Protein 1P1P (pdb70)

InterPro domains:
  IPR012498 Alpha-A conotoxin PIVA-like [PF07829] (42-66)

Nearest PDB structures (foldseek):
  1p1p-assembly1_A  TM=7.795E-01  e=1.088E-01  Conus purpurascens
  1p1p-assembly1_A  TM=7.450E-01  e=6.617E-02  Conus purpurascens
  1p1p-assembly1_A  TM=7.359E-01  e=6.812E-02  Conus purpurascens
  1p1p-assembly1_A  TM=8.929E-01  e=4.628E-02  Conus purpurascens
  1p1p-assembly1_A  TM=1.043E+00  e=8.604E-03  Conus purpurascens

Sequence (24 aa):
GCCGSYPNAACHPCSCKDRSYCGQGCCGSYPNAACHPCSCKDRSYCGQGCCGSYPNAACHPCSCKDRSYCGQGCCGSYPNAACHPCSCKDRSYCGQGCCGSYPNAACHPCSCKDRSYCGQGCCGSYPNAACHPCSCKDRSYCGQGCCGSYPNAACHPCSCKDRSYCGQGCCGSYPNAACHPCSCKDRSYCGQGCCGSYPNAACHPCSCKDRSYCGQGCCGSYPNAACHPCSCKDRSYCGQGCCGSYPNAACHPCSCKDRSYCGQGCCGSYPNAACHPCSCKDRSYCGQ

Radius of gyration: 8.1 Å; Cα contacts (8 Å, |Δi|>4): 21; chains: 1; bounding box: 23×14×12 Å

Secondary structure (DSSP, 8-state):
--STTS--SS--TTTSTT--TT--

GO terms:
  GO:0005576 extracellular region (C, EXP)

Foldseek 3Di:
DWCPPPDPPPDDLQVDPPRPVVPD

Structure (mmCIF, N/CA/C/O backbone):
data_1P1P
#
_entry.id   1P1P
#
_cell.length_a   1.000
_cell.length_b   1.000
_cell.length_c   1.000
_cell.angle_alpha   90.00
_cell.angle_beta   90.00
_cell.angle_gamma   90.00
#
_symmetry.space_group_name_H-M   'P 1'
#
loop_
_atom_site.group_PDB
_atom_site.id
_atom_site.type_symbol
_atom_site.label_atom_id
_atom_site.label_alt_id
_atom_site.label_comp_id
_atom_site.label_asym_id
_atom_site.label_entity_id
_atom_site.label_seq_id
_atom_site.pdbx_PDB_ins_code
_atom_site.Cartn_x
_atom_site.Cartn_y
_atom_site.Cartn_z
_atom_site.occupancy
_atom_site.B_iso_or_equiv
_atom_site.auth_seq_id
_atom_site.auth_comp_id
_atom_site.auth_asym_id
_atom_site.auth_atom_id
_atom_site.pdbx_PDB_model_num
ATOM 1 N N . GLY A 1 1 ? -1.085 8.292 1.294 1.00 0.00 1 GLY A N 1
ATOM 2 C CA . GLY A 1 1 ? -0.261 7.084 1.119 1.00 0.00 1 GLY A CA 1
ATOM 3 C C . GLY A 1 1 ? -0.568 6.405 -0.212 1.00 0.00 1 GLY A C 1
ATOM 4 O O . GLY A 1 1 ? -0.298 6.979 -1.265 1.00 0.00 1 GLY A O 1
ATOM 10 N N . CYS A 1 2 ? -1.152 5.202 -0.162 1.00 0.00 2 CYS A N 1
ATOM 11 C CA . CYS A 1 2 ? -1.637 4.507 -1.354 1.00 0.00 2 CYS A CA 1
ATOM 12 C C . CYS A 1 2 ? -2.884 3.684 -1.010 1.00 0.00 2 CYS A C 1
ATOM 13 O O . CYS A 1 2 ? -3.926 3.952 -1.606 1.00 0.00 2 CYS A O 1
ATOM 20 N N . CYS A 1 3 ? -2.859 2.739 -0.048 1.00 0.00 3 CYS A N 1
ATOM 21 C CA . CYS A 1 3 ? -4.103 2.215 0.476 1.00 0.00 3 CYS A CA 1
ATOM 22 C C . CYS A 1 3 ? -4.806 3.289 1.317 1.00 0.00 3 CYS A C 1
ATOM 23 O O . CYS A 1 3 ? -5.969 3.115 1.677 1.00 0.00 3 CYS A O 1
ATOM 30 N N . GLY A 1 4 ? -4.120 4.410 1.605 1.00 0.00 4 GLY A N 1
ATOM 31 C CA . GLY A 1 4 ? -4.754 5.546 2.263 1.00 0.00 4 GLY A CA 1
ATOM 32 C C . GLY A 1 4 ? -5.806 6.136 1.319 1.00 0.00 4 GLY A C 1
ATOM 33 O O . GLY A 1 4 ? -5.493 6.381 0.156 1.00 0.00 4 GLY A O 1
ATOM 37 N N . SER A 1 5 ? -7.036 6.345 1.811 1.00 0.00 5 SER A N 1
ATOM 38 C CA . SER A 1 5 ? -8.191 6.832 1.039 1.00 0.00 5 SER A CA 1
ATOM 39 C C . SER A 1 5 ? -8.550 5.853 -0.093 1.00 0.00 5 SER A C 1
ATOM 40 O O . SER A 1 5 ? -8.967 6.284 -1.167 1.00 0.00 5 SER A O 1
ATOM 48 N N . TYR A 1 6 ? -8.424 4.540 0.157 1.00 0.00 6 TYR A N 1
ATOM 49 C CA . TYR A 1 6 ? -8.857 3.468 -0.736 1.00 0.00 6 TYR A CA 1
ATOM 50 C C . TYR A 1 6 ? -9.371 2.299 0.119 1.00 0.00 6 TYR A C 1
ATOM 51 O O . TYR A 1 6 ? -9.056 2.245 1.308 1.00 0.00 6 TYR A O 1
ATOM 69 N N . PRO A 1 7 ? -10.142 1.352 -0.456 1.00 0.00 7 PRO A N 1
ATOM 70 C CA . PRO A 1 7 ? -10.499 0.088 0.189 1.00 0.00 7 PRO A CA 1
ATOM 71 C C . PRO A 1 7 ? -9.266 -0.658 0.709 1.00 0.00 7 PRO A C 1
ATOM 72 O O . PRO A 1 7 ? -8.147 -0.324 0.338 1.00 0.00 7 PRO A O 1
ATOM 83 N N . ASN A 1 8 ? -9.472 -1.658 1.573 1.00 0.00 8 ASN A N 1
ATOM 84 C CA . ASN A 1 8 ? -8.412 -2.277 2.359 1.00 0.00 8 ASN A CA 1
ATOM 85 C C . ASN A 1 8 ? -8.610 -3.799 2.508 1.00 0.00 8 ASN A C 1
ATOM 86 O O . ASN A 1 8 ? -7.914 -4.414 3.313 1.00 0.00 8 ASN A O 1
ATOM 97 N N . ALA A 1 9 ? -9.532 -4.423 1.756 1.00 0.00 9 ALA A N 1
ATOM 98 C CA . ALA A 1 9 ? -9.838 -5.849 1.880 1.00 0.00 9 ALA A CA 1
ATOM 99 C C . ALA A 1 9 ? -8.610 -6.730 1.636 1.00 0.00 9 ALA A C 1
ATOM 100 O O . ALA A 1 9 ? -8.336 -7.662 2.389 1.00 0.00 9 ALA A O 1
ATOM 107 N N . ALA A 1 10 ? -7.896 -6.405 0.564 1.00 0.00 10 ALA A N 1
ATOM 108 C CA . ALA A 1 10 ? -6.669 -7.048 0.096 1.00 0.00 10 ALA A CA 1
ATOM 109 C C . ALA A 1 10 ? -5.511 -6.059 0.183 1.00 0.00 10 ALA A C 1
ATOM 110 O O . ALA A 1 10 ? -4.543 -6.276 0.910 1.00 0.00 10 ALA A O 1
ATOM 117 N N . CYS A 1 11 ? -5.672 -4.969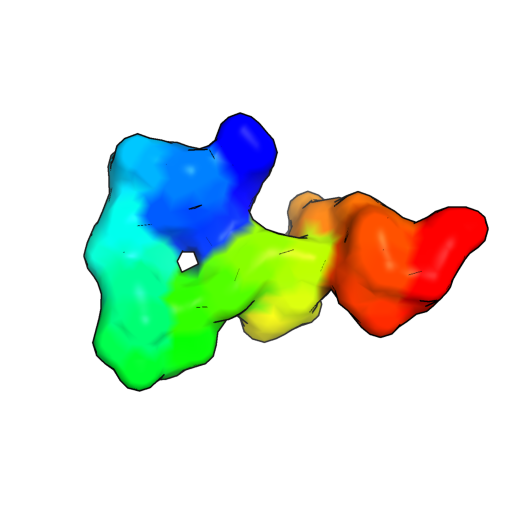 -0.566 1.00 0.00 11 CYS A N 1
ATOM 118 C CA . CYS A 1 11 ? -4.982 -3.687 -0.503 1.00 0.00 11 CYS A CA 1
ATOM 119 C C . CYS A 1 11 ? -4.310 -3.437 0.846 1.00 0.00 11 CYS A C 1
ATOM 120 O O . CYS A 1 11 ? -4.914 -3.588 1.903 1.00 0.00 11 CYS A O 1
ATOM 127 N N . HIS A 1 12 ? -3.050 -3.015 0.766 1.00 0.00 12 HIS A N 1
ATOM 128 C CA . HIS A 1 12 ? -2.179 -2.570 1.837 1.00 0.00 12 HIS A CA 1
ATOM 129 C C . HIS A 1 12 ? -1.201 -1.625 1.128 1.00 0.00 12 HIS A C 1
ATOM 130 O O . HIS A 1 12 ? -1.123 -1.651 -0.104 1.00 0.00 12 HIS A O 1
ATOM 144 N N . PRO A 1 13 ? -0.478 -0.766 1.848 1.00 0.00 13 PRO A N 1
ATOM 145 C CA . PRO A 1 13 ? 0.566 0.104 1.343 1.00 0.00 13 PRO A CA 1
ATOM 146 C C . PRO A 1 13 ? 1.795 -0.709 0.865 1.00 0.00 13 PRO A C 1
ATOM 147 O O . PRO A 1 13 ? 2.916 -0.388 1.256 1.00 0.00 13 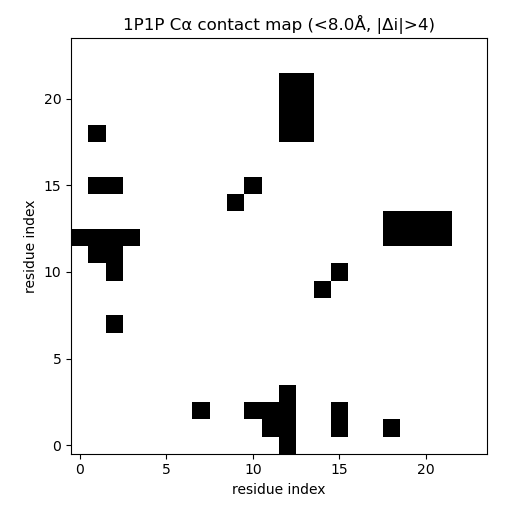PRO A O 1
ATOM 158 N N . CYS A 1 14 ? 1.601 -1.805 0.100 1.00 0.00 14 CYS A N 1
ATOM 159 C CA . CYS A 1 14 ? 2.641 -2.843 -0.055 1.00 0.00 14 CYS A CA 1
ATOM 160 C C . CYS A 1 14 ? 2.257 -3.707 -1.256 1.00 0.00 14 CYS A C 1
ATOM 161 O O . CYS A 1 14 ? 3.037 -3.839 -2.196 1.00 0.00 14 CYS A O 1
ATOM 168 N N . SER A 1 15 ? 1.023 -4.237 -1.253 1.00 0.00 15 SER A N 1
ATOM 169 C CA . SER A 1 15 ? 0.390 -4.847 -2.415 1.00 0.00 15 SER A CA 1
ATOM 170 C C . SER A 1 15 ? 0.268 -3.852 -3.582 1.00 0.00 15 SER A C 1
ATOM 171 O O . SER A 1 15 ? 0.111 -4.290 -4.721 1.00 0.00 15 SER A O 1
ATOM 179 N N . CYS A 1 16 ? 0.332 -2.534 -3.324 1.00 0.00 16 CYS A N 1
ATOM 180 C CA . CYS A 1 16 ? 0.370 -1.523 -4.383 1.00 0.00 16 CYS A CA 1
ATOM 181 C C . CYS A 1 16 ? 1.547 -1.788 -5.331 1.00 0.00 16 CYS A C 1
ATOM 182 O O . CYS A 1 16 ? 2.548 -2.401 -4.960 1.00 0.00 16 CYS A O 1
ATOM 189 N N . LYS A 1 17 ? 1.407 -1.312 -6.571 1.00 0.00 17 LYS A N 1
ATOM 190 C CA . LYS A 1 17 ? 2.339 -1.550 -7.659 1.00 0.00 17 LYS A CA 1
ATOM 191 C C . LYS A 1 17 ? 3.685 -0.884 -7.361 1.00 0.00 17 LYS A C 1
ATOM 192 O O . LYS A 1 17 ? 4.705 -1.568 -7.332 1.00 0.00 17 LYS A O 1
ATOM 211 N N . ASP A 1 18 ? 3.683 0.433 -7.118 1.00 0.00 18 ASP A N 1
ATOM 212 C CA . ASP A 1 18 ? 4.829 1.171 -6.608 1.00 0.00 18 ASP A CA 1
ATOM 213 C C . ASP A 1 18 ? 4.448 1.690 -5.226 1.00 0.00 18 ASP A C 1
ATOM 214 O O . ASP A 1 18 ? 3.801 2.730 -5.108 1.00 0.00 18 ASP A O 1
ATOM 224 N N . ARG A 1 19 ? 4.616 0.825 -4.223 1.00 0.00 19 ARG A N 1
ATOM 225 C CA . ARG A 1 19 ? 4.001 0.973 -2.917 1.00 0.00 19 ARG A CA 1
ATOM 226 C C . ARG A 1 19 ? 4.728 1.994 -2.036 1.00 0.00 19 ARG A C 1
ATOM 227 O O . ARG A 1 19 ? 5.895 2.303 -2.269 1.00 0.00 19 ARG A O 1
ATOM 263 N N . SER A 1 21 ? 7.051 2.727 0.547 1.00 0.00 21 SER A N 1
ATOM 264 C CA . SER A 1 21 ? 8.172 1.818 0.603 1.00 0.00 21 SER A CA 1
ATOM 265 C C . SER A 1 21 ? 8.533 1.439 2.044 1.00 0.00 21 SER A C 1
ATOM 266 O O . SER A 1 21 ? 9.554 0.787 2.251 1.00 0.00 21 SER A O 1
ATOM 274 N N . TYR A 1 22 ? 7.707 1.801 3.036 1.00 0.00 22 TYR A N 1
ATOM 275 C CA . TYR A 1 22 ? 7.814 1.230 4.364 1.00 0.00 22 TYR A CA 1
ATOM 276 C C . TYR A 1 22 ? 7.701 -0.293 4.335 1.00 0.00 22 TYR A C 1
ATOM 277 O O . TYR A 1 22 ? 8.316 -0.939 5.180 1.00 0.00 22 TYR A O 1
ATOM 295 N N . CYS A 1 23 ? 6.953 -0.881 3.387 1.00 0.00 23 CYS A N 1
ATOM 296 C CA . CYS A 1 23 ? 6.880 -2.360 3.359 1.00 0.00 23 CYS A CA 1
ATOM 297 C C . CYS A 1 23 ? 8.188 -2.983 2.805 1.00 0.00 23 CYS A C 1
ATOM 298 O O . CYS A 1 23 ? 8.306 -4.201 2.689 1.00 0.00 23 CYS A O 1
ATOM 305 N N . GLY A 1 24 ? 9.228 -2.171 2.614 1.00 0.00 24 GLY A N 1
ATOM 306 C CA . GLY A 1 24 ? 10.618 -2.569 2.477 1.00 0.00 24 GLY A CA 1
ATOM 307 C C . GLY A 1 24 ? 11.414 -1.645 3.390 1.00 0.00 24 GLY A C 1
ATOM 308 O O . GLY A 1 24 ? 11.302 -1.752 4.609 1.00 0.00 24 GLY A O 1
ATOM 312 N N . GLN A 1 25 ? 12.137 -0.686 2.800 1.00 0.00 25 GLN A N 1
ATOM 313 C CA . GLN A 1 25 ? 12.596 0.515 3.507 1.00 0.00 25 GLN A CA 1
ATOM 314 C C . GLN A 1 25 ? 13.119 1.464 2.428 1.00 0.00 25 GLN A C 1
ATOM 315 O O . GLN A 1 25 ? 14.322 1.607 2.220 1.00 0.00 25 GLN A O 1
ATOM 332 N N . GLY A 1 1 ? 0.030 7.142 3.055 1.00 0.00 1 GLY A N 2
ATOM 333 C CA . GLY A 1 1 ? -0.494 5.857 2.560 1.00 0.00 1 GLY A CA 2
ATOM 334 C C . GLY A 1 1 ? -0.502 5.802 1.031 1.00 0.00 1 GLY A C 2
ATOM 335 O O . GLY A 1 1 ? 0.122 6.643 0.385 1.00 0.00 1 GLY A O 2
ATOM 341 N N . CYS A 1 2 ? -1.208 4.818 0.458 1.00 0.00 2 CYS A N 2
ATOM 342 C CA . CYS A 1 2 ? -1.334 4.671 -0.991 1.00 0.00 2 CYS A CA 2
ATOM 343 C C . CYS A 1 2 ? -2.683 3.972 -1.272 1.00 0.00 2 CYS A C 2
ATOM 344 O O . CYS A 1 2 ? -3.672 4.686 -1.425 1.00 0.00 2 CYS A O 2
ATOM 351 N N . CYS A 1 3 ? -2.801 2.635 -1.315 1.00 0.00 3 CYS A N 2
ATOM 352 C CA . CYS A 1 3 ? -4.074 1.958 -1.497 1.00 0.00 3 CYS A CA 2
ATOM 353 C C . CYS A 1 3 ? -4.980 2.201 -0.284 1.00 0.00 3 CYS A C 2
ATOM 354 O O . CYS A 1 3 ? -6.195 2.165 -0.427 1.00 0.00 3 CYS A O 2
ATOM 361 N N . GLY A 1 4 ? -4.386 2.438 0.900 1.00 0.00 4 GLY A N 2
ATOM 362 C CA . GLY A 1 4 ? -5.040 2.457 2.211 1.00 0.00 4 GLY A CA 2
ATOM 363 C C . GLY A 1 4 ? -6.344 3.241 2.295 1.00 0.00 4 GLY A C 2
ATOM 364 O O . GLY A 1 4 ? -7.255 2.872 3.034 1.00 0.00 4 GLY A O 2
ATOM 368 N N . SER A 1 5 ? -6.403 4.327 1.538 1.00 0.00 5 SER A N 2
ATOM 369 C CA . SER A 1 5 ? -7.552 5.219 1.423 1.00 0.00 5 SER A CA 2
ATOM 370 C C . SER A 1 5 ? -8.786 4.448 0.941 1.00 0.00 5 SER A C 2
ATOM 371 O O . SER A 1 5 ? -9.882 4.632 1.467 1.00 0.00 5 SER A O 2
ATOM 379 N N . TYR A 1 6 ? -8.591 3.582 -0.058 1.00 0.00 6 TYR A N 2
ATOM 380 C CA . TYR A 1 6 ? -9.614 2.716 -0.633 1.00 0.00 6 TYR A CA 2
ATOM 381 C C . TYR A 1 6 ? -9.791 1.485 0.276 1.00 0.00 6 TYR A C 2
ATOM 382 O O . TYR A 1 6 ? -8.831 1.112 0.952 1.00 0.00 6 TYR A O 2
ATOM 400 N N . PRO A 1 7 ? -10.989 0.863 0.333 1.00 0.00 7 PRO A N 2
ATOM 401 C CA . PRO A 1 7 ? -11.320 -0.230 1.250 1.00 0.00 7 PRO A CA 2
ATOM 402 C C . PRO A 1 7 ? -10.213 -1.284 1.418 1.00 0.00 7 PRO A C 2
ATOM 403 O O . PRO A 1 7 ? -9.722 -1.837 0.435 1.00 0.00 7 PRO A O 2
ATOM 414 N N . ASN A 1 8 ? -9.851 -1.572 2.678 1.00 0.00 8 ASN A N 2
ATOM 415 C CA . ASN A 1 8 ? -8.801 -2.499 3.091 1.00 0.00 8 ASN A CA 2
ATOM 416 C C . ASN A 1 8 ? -9.242 -3.965 2.982 1.00 0.00 8 ASN A C 2
ATOM 417 O O . ASN A 1 8 ? -8.927 -4.777 3.851 1.00 0.00 8 ASN A O 2
ATOM 428 N N . ALA A 1 9 ? -9.883 -4.332 1.867 1.00 0.00 9 ALA A N 2
ATOM 429 C CA . ALA A 1 9 ? -9.948 -5.722 1.427 1.00 0.00 9 ALA A CA 2
ATOM 430 C C . ALA A 1 9 ? -8.535 -6.300 1.319 1.00 0.00 9 ALA A C 2
ATOM 431 O O . ALA A 1 9 ? -8.199 -7.296 1.957 1.00 0.00 9 ALA A O 2
ATOM 438 N N . ALA A 1 10 ? -7.720 -5.614 0.523 1.00 0.00 10 ALA A N 2
ATOM 439 C CA . ALA A 1 10 ? -6.285 -5.806 0.357 1.00 0.00 10 ALA A CA 2
ATOM 440 C C . ALA A 1 10 ? -5.534 -4.613 0.944 1.00 0.00 10 ALA A C 2
ATOM 441 O O . ALA A 1 10 ? -4.799 -4.755 1.919 1.00 0.00 10 ALA A O 2
ATOM 448 N N . CYS A 1 11 ? -5.741 -3.459 0.303 1.00 0.00 11 CYS A N 2
ATOM 449 C CA . CYS A 1 11 ? -5.139 -2.138 0.485 1.00 0.00 11 CYS A CA 2
ATOM 450 C C . CYS A 1 11 ? -4.459 -1.946 1.831 1.00 0.00 11 CYS A C 2
ATOM 451 O O . CYS A 1 11 ? -5.008 -1.364 2.761 1.00 0.00 11 CYS A O 2
ATOM 458 N N . HIS A 1 12 ? -3.187 -2.336 1.850 1.00 0.00 12 HIS A N 2
ATOM 459 C CA . HIS A 1 12 ? -2.199 -1.911 2.822 1.00 0.00 12 HIS A CA 2
ATOM 460 C C . HIS A 1 12 ? -1.159 -1.089 2.051 1.00 0.00 12 HIS A C 2
ATOM 461 O O . HIS A 1 12 ? -1.068 -1.221 0.828 1.00 0.00 12 HIS A O 2
ATOM 475 N N . PRO A 1 13 ? -0.395 -0.225 2.731 1.00 0.00 13 PRO A N 2
ATOM 476 C CA . PRO A 1 13 ? 0.696 0.583 2.211 1.00 0.00 13 PRO A CA 2
ATOM 477 C C . PRO A 1 13 ? 1.905 -0.285 1.797 1.00 0.00 13 PRO A C 2
ATOM 478 O O . PRO A 1 13 ? 3.040 0.044 2.135 1.00 0.00 13 PRO A O 2
ATOM 489 N N . CYS A 1 14 ? 1.672 -1.407 1.097 1.00 0.00 14 CYS A N 2
ATOM 490 C CA . CYS A 1 14 ? 2.669 -2.406 0.739 1.00 0.00 14 CYS A CA 2
ATOM 491 C C . CYS A 1 14 ? 2.203 -3.082 -0.561 1.00 0.00 14 CYS A C 2
ATOM 492 O O . CYS A 1 14 ? 2.978 -3.190 -1.506 1.00 0.00 14 CYS A O 2
ATOM 499 N N . SER A 1 15 ? 0.932 -3.536 -0.613 1.00 0.00 15 SER A N 2
ATOM 500 C CA . SER A 1 15 ? 0.325 -4.203 -1.758 1.00 0.00 15 SER A CA 2
ATOM 501 C C . SER A 1 15 ? 0.377 -3.362 -3.044 1.00 0.00 15 SER A C 2
ATOM 502 O O . SER A 1 15 ? 0.323 -3.941 -4.128 1.00 0.00 15 SER A O 2
ATOM 510 N N . CYS A 1 16 ? 0.494 -2.025 -2.952 1.00 0.00 16 CYS A N 2
ATOM 511 C CA . CYS A 1 16 ? 0.757 -1.182 -4.126 1.00 0.00 16 CYS A CA 2
ATOM 512 C C . CYS A 1 16 ? 2.025 -1.673 -4.843 1.00 0.00 16 CYS A C 2
ATOM 513 O O . CYS A 1 16 ? 2.910 -2.282 -4.245 1.00 0.00 16 CYS A O 2
ATOM 520 N N . LYS A 1 17 ? 2.109 -1.394 -6.146 1.00 0.00 17 LYS A N 2
ATOM 521 C CA . LYS A 1 17 ? 3.215 -1.808 -6.991 1.00 0.00 17 LYS A CA 2
ATOM 522 C C . LYS A 1 17 ? 4.484 -1.060 -6.573 1.00 0.00 17 LYS A C 2
ATOM 523 O O . LYS A 1 17 ? 5.493 -1.694 -6.270 1.00 0.00 17 LYS A O 2
ATOM 542 N N . ASP A 1 18 ? 4.412 0.277 -6.518 1.00 0.00 18 ASP A N 2
ATOM 543 C CA . ASP A 1 18 ? 5.432 1.133 -5.927 1.00 0.00 18 ASP A CA 2
ATOM 544 C C . ASP A 1 18 ? 4.851 1.727 -4.644 1.00 0.00 18 ASP A C 2
ATOM 545 O O . ASP A 1 18 ? 4.174 2.753 -4.676 1.00 0.00 18 ASP A O 2
ATOM 555 N N . ARG A 1 19 ? 4.945 0.952 -3.560 1.00 0.00 19 ARG A N 2
ATOM 556 C CA . ARG A 1 19 ? 4.264 1.202 -2.299 1.00 0.00 19 ARG A CA 2
ATOM 557 C C . ARG A 1 19 ? 5.022 2.191 -1.407 1.00 0.00 19 ARG A C 2
ATOM 558 O O . ARG A 1 19 ? 6.186 2.500 -1.664 1.00 0.00 19 ARG A O 2
ATOM 594 N N . SER A 1 21 ? 7.417 2.955 1.111 1.00 0.00 21 SER A N 2
ATOM 595 C CA . SER A 1 21 ? 8.586 2.097 1.200 1.00 0.00 21 SER A CA 2
ATOM 596 C C . SER A 1 21 ? 8.834 1.588 2.616 1.00 0.00 21 SER A C 2
ATOM 597 O O . SER A 1 21 ? 9.735 0.774 2.803 1.00 0.00 21 SER A O 2
ATOM 605 N N . TYR A 1 22 ? 8.031 2.003 3.605 1.00 0.00 22 TYR A N 2
ATOM 606 C CA . TYR A 1 22 ? 8.068 1.368 4.900 1.00 0.00 22 TYR A CA 2
ATOM 607 C C . TYR A 1 22 ? 7.907 -0.143 4.775 1.00 0.00 22 TYR A C 2
ATOM 608 O O . TYR A 1 22 ? 8.498 -0.856 5.586 1.00 0.00 22 TYR A O 2
ATOM 626 N N . CYS A 1 23 ? 7.124 -0.645 3.803 1.00 0.00 23 CYS A N 2
ATOM 627 C CA . CYS A 1 23 ? 6.831 -2.076 3.853 1.00 0.00 23 CYS A CA 2
ATOM 628 C C . CYS A 1 23 ? 7.983 -2.874 3.196 1.00 0.00 23 CYS A C 2
ATOM 629 O O . CYS A 1 23 ? 7.821 -4.055 2.894 1.00 0.00 23 CYS A O 2
ATOM 636 N N . GLY A 1 24 ? 9.138 -2.240 2.960 1.00 0.00 24 GLY A N 2
ATOM 637 C CA . GLY A 1 24 ? 10.239 -2.795 2.194 1.00 0.00 24 GLY A CA 2
ATOM 638 C C . GLY A 1 24 ? 11.407 -1.815 2.224 1.00 0.00 24 GLY A C 2
ATOM 639 O O . GLY A 1 24 ? 11.675 -1.131 1.238 1.00 0.00 24 GLY A O 2
ATOM 643 N N . GLN A 1 25 ? 12.081 -1.747 3.377 1.00 0.00 25 GLN A N 2
ATOM 644 C CA . GLN A 1 25 ? 13.193 -0.829 3.639 1.00 0.00 25 GLN A CA 2
ATOM 645 C C . GLN A 1 25 ? 13.899 -1.326 4.902 1.00 0.00 25 GLN A C 2
ATOM 646 O O . GLN A 1 25 ? 15.091 -1.620 4.877 1.00 0.00 25 GLN A O 2
ATOM 663 N N . GLY A 1 1 ? -0.768 8.133 2.528 1.00 0.00 1 GLY A N 3
ATOM 664 C CA . GLY A 1 1 ? -0.001 6.906 2.254 1.00 0.00 1 GLY A CA 3
ATOM 665 C C . GLY A 1 1 ? -0.183 6.467 0.803 1.00 0.00 1 GLY A C 3
ATOM 666 O O . GLY A 1 1 ? 0.319 7.132 -0.099 1.00 0.00 1 GLY A O 3
ATOM 672 N N . CYS A 1 2 ? -0.917 5.370 0.585 1.00 0.00 2 CYS A N 3
ATOM 673 C CA . CYS A 1 2 ? -1.270 4.905 -0.757 1.00 0.00 2 CYS A CA 3
ATOM 674 C C . CYS A 1 2 ? -2.612 4.156 -0.706 1.00 0.00 2 CYS A C 3
ATOM 675 O O . CYS A 1 2 ? -3.562 4.636 -1.322 1.00 0.00 2 CYS A O 3
ATOM 682 N N . CYS A 1 3 ? -2.761 3.057 0.058 1.00 0.00 3 CYS A N 3
ATOM 683 C CA . CYS A 1 3 ? -4.069 2.540 0.417 1.00 0.00 3 CYS A CA 3
ATOM 684 C C . CYS A 1 3 ? -4.700 3.404 1.515 1.00 0.00 3 CYS A C 3
ATOM 685 O O . CYS A 1 3 ? -5.775 3.070 2.008 1.00 0.00 3 CYS A O 3
ATOM 692 N N . GLY A 1 4 ? -4.053 4.522 1.884 1.00 0.00 4 GLY A N 3
ATOM 693 C CA . GLY A 1 4 ? -4.544 5.470 2.880 1.00 0.00 4 GLY A CA 3
ATOM 694 C C . GLY A 1 4 ? -5.997 5.897 2.691 1.00 0.00 4 GLY A C 3
ATOM 695 O O . GLY A 1 4 ? -6.691 6.217 3.654 1.00 0.00 4 GLY A O 3
ATOM 699 N N . SER A 1 5 ? -6.425 5.895 1.435 1.00 0.00 5 SER A N 3
ATOM 700 C CA . SER A 1 5 ? -7.753 6.290 0.979 1.00 0.00 5 SER A CA 3
ATOM 701 C C . SER A 1 5 ? -8.437 5.163 0.188 1.00 0.00 5 SER A C 3
ATOM 702 O O . SER A 1 5 ? -9.170 5.450 -0.757 1.00 0.00 5 SER A O 3
ATOM 710 N N . TYR A 1 6 ? -8.226 3.892 0.566 1.00 0.00 6 TYR A N 3
ATOM 711 C CA . TYR A 1 6 ? -8.858 2.746 -0.091 1.00 0.00 6 TYR A CA 3
ATOM 712 C C . TYR A 1 6 ? -9.201 1.668 0.949 1.00 0.00 6 TYR A C 3
ATOM 713 O O . TYR A 1 6 ? -8.399 1.435 1.853 1.00 0.00 6 TYR A O 3
ATOM 731 N N . PRO A 1 7 ? -10.361 0.990 0.832 1.00 0.00 7 PRO A N 3
ATOM 732 C CA . PRO A 1 7 ? -10.754 -0.110 1.710 1.00 0.00 7 PRO A CA 3
ATOM 733 C C . PRO A 1 7 ? -9.709 -1.232 1.756 1.00 0.00 7 PRO A C 3
ATOM 734 O O . PRO A 1 7 ? -9.284 -1.727 0.714 1.00 0.00 7 PRO A O 3
ATOM 745 N N . ASN A 1 8 ? -9.340 -1.653 2.972 1.00 0.00 8 ASN A N 3
ATOM 746 C CA . ASN A 1 8 ? -8.455 -2.774 3.264 1.00 0.00 8 ASN A CA 3
ATOM 747 C C . ASN A 1 8 ? -9.149 -4.124 3.006 1.00 0.00 8 ASN A C 3
ATOM 748 O O . ASN A 1 8 ? -9.202 -4.976 3.891 1.00 0.00 8 ASN A O 3
ATOM 759 N N . ALA A 1 9 ? -9.628 -4.360 1.776 1.00 0.00 9 ALA A N 3
ATOM 760 C CA . ALA A 1 9 ? -9.924 -5.708 1.299 1.00 0.00 9 ALA A CA 3
ATOM 761 C C . ALA A 1 9 ? -8.686 -6.594 1.448 1.00 0.00 9 ALA A C 3
ATOM 762 O O . ALA A 1 9 ? -8.700 -7.615 2.132 1.00 0.00 9 ALA A O 3
ATOM 769 N N . ALA A 1 10 ? -7.611 -6.130 0.823 1.00 0.00 10 ALA A N 3
ATOM 770 C CA . ALA A 1 10 ? -6.238 -6.583 0.980 1.00 0.00 10 ALA A CA 3
ATOM 771 C C . ALA A 1 10 ? -5.325 -5.424 0.569 1.00 0.00 10 ALA A C 3
ATOM 772 O O . ALA A 1 10 ? -4.483 -5.566 -0.316 1.00 0.00 10 ALA A O 3
ATOM 779 N N . CYS A 1 11 ? -5.546 -4.257 1.188 1.00 0.00 11 CYS A N 3
ATOM 780 C CA . CYS A 1 11 ? -5.025 -2.975 0.729 1.00 0.00 11 CYS A CA 3
ATOM 781 C C . CYS A 1 11 ? -4.283 -2.304 1.877 1.00 0.00 11 CYS A C 3
ATOM 782 O O . CYS A 1 11 ? -4.764 -1.371 2.516 1.00 0.00 11 CYS A O 3
ATOM 789 N N . HIS A 1 12 ? -3.071 -2.800 2.107 1.00 0.00 12 HIS A N 3
ATOM 790 C CA . HIS A 1 12 ? -2.072 -2.212 2.987 1.00 0.00 12 HIS A CA 3
ATOM 791 C C . HIS A 1 12 ? -1.181 -1.314 2.115 1.00 0.00 12 HIS A C 3
ATOM 792 O O . HIS A 1 12 ? -1.190 -1.457 0.891 1.00 0.00 12 HIS A O 3
ATOM 806 N N . PRO A 1 13 ? -0.417 -0.392 2.715 1.00 0.00 13 PRO A N 3
ATOM 807 C CA . PRO A 1 13 ? 0.627 0.427 2.118 1.00 0.00 13 PRO A CA 3
ATOM 808 C C . PRO A 1 13 ? 1.816 -0.441 1.628 1.00 0.00 13 PRO A C 3
ATOM 809 O O . PRO A 1 13 ? 2.961 -0.158 1.978 1.00 0.00 13 PRO A O 3
ATOM 820 N N . CYS A 1 14 ? 1.555 -1.550 0.907 1.00 0.00 14 CYS A N 3
ATOM 821 C CA . CYS A 1 14 ? 2.516 -2.656 0.730 1.00 0.00 14 CYS A CA 3
ATOM 822 C C . CYS A 1 14 ? 2.008 -3.526 -0.420 1.00 0.00 14 CYS A C 3
ATOM 823 O O . CYS A 1 14 ? 2.737 -3.767 -1.380 1.00 0.00 14 CYS A O 3
ATOM 830 N N . SER A 1 15 ? 0.727 -3.922 -0.357 1.00 0.00 15 SER A N 3
ATOM 831 C CA . SER A 1 15 ? -0.018 -4.485 -1.474 1.00 0.00 15 SER A CA 3
ATOM 832 C C . SER A 1 15 ? -0.033 -3.531 -2.682 1.00 0.00 15 SER A C 3
ATOM 833 O O . SER A 1 15 ? -0.160 -4.004 -3.811 1.00 0.00 15 SER A O 3
ATOM 841 N N . CYS A 1 16 ? 0.124 -2.210 -2.474 1.00 0.00 16 CYS A N 3
ATOM 842 C CA . CYS A 1 16 ? 0.301 -1.262 -3.581 1.00 0.00 16 CYS A CA 3
ATOM 843 C C . CYS A 1 16 ? 1.477 -1.693 -4.467 1.00 0.00 16 CYS A C 3
ATOM 844 O O . CYS A 1 16 ? 2.395 -2.387 -4.035 1.00 0.00 16 CYS A O 3
ATOM 851 N N . LYS A 1 17 ? 1.430 -1.263 -5.731 1.00 0.00 17 LYS A N 3
ATOM 852 C CA . LYS A 1 17 ? 2.363 -1.665 -6.764 1.00 0.00 17 LYS A CA 3
ATOM 853 C C . LYS A 1 17 ? 3.733 -1.035 -6.498 1.00 0.00 17 LYS A C 3
ATOM 854 O O . LYS A 1 17 ? 4.723 -1.757 -6.394 1.00 0.00 17 LYS A O 3
ATOM 873 N N . ASP A 1 18 ? 3.781 0.297 -6.357 1.00 0.00 18 ASP A N 3
ATOM 874 C CA . ASP A 1 18 ? 4.946 1.038 -5.895 1.00 0.00 18 ASP A CA 3
ATOM 875 C C . ASP A 1 18 ? 4.590 1.632 -4.536 1.00 0.00 18 ASP A C 3
ATOM 876 O O . ASP A 1 18 ? 3.989 2.702 -4.458 1.00 0.00 18 ASP A O 3
ATOM 886 N N . ARG A 1 19 ? 4.717 0.797 -3.503 1.00 0.00 19 ARG A N 3
ATOM 887 C CA . ARG A 1 19 ? 4.126 1.018 -2.196 1.00 0.00 19 ARG A CA 3
ATOM 888 C C . ARG A 1 19 ? 4.948 1.987 -1.338 1.00 0.00 19 ARG A C 3
ATOM 889 O O . ARG A 1 19 ? 6.124 2.222 -1.612 1.00 0.00 19 ARG A O 3
ATOM 925 N N . SER A 1 21 ? 7.362 3.089 1.490 1.00 0.00 21 SER A N 3
ATOM 926 C CA . SER A 1 21 ? 8.653 2.452 1.644 1.00 0.00 21 SER A CA 3
ATOM 927 C C . SER A 1 21 ? 8.750 1.571 2.880 1.00 0.00 21 SER A C 3
ATOM 928 O O . SER A 1 21 ? 9.634 0.721 2.931 1.00 0.00 21 SER A O 3
ATOM 936 N N . TYR A 1 22 ? 7.907 1.802 3.890 1.00 0.00 22 TYR A N 3
ATOM 937 C CA . TYR A 1 22 ? 7.961 1.056 5.130 1.00 0.00 22 TYR A CA 3
ATOM 938 C C . TYR A 1 22 ? 7.895 -0.451 4.889 1.00 0.00 22 TYR A C 3
ATOM 939 O O . TYR A 1 22 ? 8.518 -1.198 5.641 1.00 0.00 22 TYR A O 3
ATOM 957 N N . CYS A 1 23 ? 7.176 -0.900 3.852 1.00 0.00 23 CYS A N 3
ATOM 958 C CA . CYS A 1 23 ? 7.072 -2.364 3.649 1.00 0.00 23 CYS A CA 3
ATOM 959 C C . CYS A 1 23 ? 8.261 -2.884 2.803 1.00 0.00 23 CYS A C 3
ATOM 960 O O . CYS A 1 23 ? 8.351 -4.067 2.481 1.00 0.00 23 CYS A O 3
ATOM 967 N N . GLY A 1 24 ? 9.260 -2.039 2.562 1.00 0.00 24 GLY A N 3
ATOM 968 C CA . GLY A 1 24 ? 10.527 -2.378 1.932 1.00 0.00 24 GLY A CA 3
ATOM 969 C C . GLY A 1 24 ? 11.649 -1.594 2.607 1.00 0.00 24 GLY A C 3
ATOM 970 O O . GLY A 1 24 ? 12.490 -1.005 1.931 1.00 0.00 24 GLY A O 3
ATOM 974 N N . GLN A 1 25 ? 11.639 -1.585 3.946 1.00 0.00 25 GLN A N 3
ATOM 975 C CA . GLN A 1 25 ? 12.594 -0.848 4.773 1.00 0.00 25 GLN A CA 3
ATOM 976 C C . GLN A 1 25 ? 12.293 -1.263 6.215 1.00 0.00 25 GLN A C 3
ATOM 977 O O . GLN A 1 25 ? 11.646 -0.539 6.968 1.00 0.00 25 GLN A O 3
ATOM 994 N N . GLY A 1 1 ? -0.058 8.509 1.847 1.00 0.00 1 GLY A N 4
ATOM 995 C CA . GLY A 1 1 ? -0.311 7.061 1.741 1.00 0.00 1 GLY A CA 4
ATOM 996 C C . GLY A 1 1 ? -0.299 6.597 0.285 1.00 0.00 1 GLY A C 4
ATOM 997 O O . GLY A 1 1 ? 0.244 7.290 -0.573 1.00 0.00 1 GLY A O 4
ATOM 1003 N N . CYS A 1 2 ? -0.908 5.437 0.012 1.00 0.00 2 CYS A N 4
ATOM 1004 C CA . CYS A 1 2 ? -1.073 4.934 -1.352 1.00 0.00 2 CYS A CA 4
ATOM 1005 C C . CYS A 1 2 ? -2.405 4.181 -1.472 1.00 0.00 2 CYS A C 4
ATOM 1006 O O . CYS A 1 2 ? -3.257 4.629 -2.238 1.00 0.00 2 CYS A O 4
ATOM 1013 N N . CYS A 1 3 ? -2.653 3.095 -0.716 1.00 0.00 3 CYS A N 4
ATOM 1014 C CA . CYS A 1 3 ? -3.991 2.566 -0.586 1.00 0.00 3 CYS A CA 4
ATOM 1015 C C . CYS A 1 3 ? -4.872 3.542 0.194 1.00 0.00 3 CYS A C 4
ATOM 1016 O O . CYS A 1 3 ? -6.085 3.366 0.179 1.00 0.00 3 CYS A O 4
ATOM 1023 N N . GLY A 1 4 ? -4.285 4.581 0.818 1.00 0.00 4 GLY A N 4
ATOM 1024 C CA . GLY A 1 4 ? -5.036 5.724 1.343 1.00 0.00 4 GLY A CA 4
ATOM 1025 C C . GLY A 1 4 ? -6.243 5.274 2.177 1.00 0.00 4 GLY A C 4
ATOM 1026 O O . GLY A 1 4 ? -6.078 4.511 3.127 1.00 0.00 4 GLY A O 4
ATOM 1030 N N . SER A 1 5 ? -7.445 5.734 1.805 1.00 0.00 5 SER A N 4
ATOM 1031 C CA . SER A 1 5 ? -8.714 5.348 2.415 1.00 0.00 5 SER A CA 4
ATOM 1032 C C . SER A 1 5 ? -9.554 4.517 1.429 1.00 0.00 5 SER A C 4
ATOM 1033 O O . SER A 1 5 ? -10.780 4.602 1.444 1.00 0.00 5 SER A O 4
ATOM 1041 N N . TYR A 1 6 ? -8.899 3.712 0.581 1.00 0.00 6 TYR A N 4
ATOM 1042 C CA . TYR A 1 6 ? -9.543 2.813 -0.377 1.00 0.00 6 TYR A CA 4
ATOM 1043 C C . TYR A 1 6 ? -9.706 1.431 0.278 1.00 0.00 6 TYR A C 4
ATOM 1044 O O . TYR A 1 6 ? -8.915 1.112 1.166 1.00 0.00 6 TYR A O 4
ATOM 1062 N N . PRO A 1 7 ? -10.709 0.619 -0.122 1.00 0.00 7 PRO A N 4
ATOM 1063 C CA . PRO A 1 7 ? -10.993 -0.705 0.435 1.00 0.00 7 PRO A CA 4
ATOM 1064 C C . PRO A 1 7 ? -9.738 -1.547 0.717 1.00 0.00 7 PRO A C 4
ATOM 1065 O O . PRO A 1 7 ? -9.135 -2.100 -0.200 1.00 0.00 7 PRO A O 4
ATOM 1076 N N . ASN A 1 8 ? -9.368 -1.614 2.003 1.00 0.00 8 ASN A N 4
ATOM 1077 C CA . ASN A 1 8 ? -8.188 -2.257 2.565 1.00 0.00 8 ASN A CA 4
ATOM 1078 C C . ASN A 1 8 ? -8.235 -3.783 2.385 1.00 0.00 8 ASN A C 4
ATOM 1079 O O . ASN A 1 8 ? -8.037 -4.232 1.261 1.00 0.00 8 ASN A O 4
ATOM 1090 N N . ALA A 1 9 ? -8.519 -4.563 3.445 1.00 0.00 9 ALA A N 4
ATOM 1091 C CA . ALA A 1 9 ? -8.095 -5.957 3.678 1.00 0.00 9 ALA A CA 4
ATOM 1092 C C . ALA A 1 9 ? -7.655 -6.682 2.404 1.00 0.00 9 ALA A C 4
ATOM 1093 O O . ALA A 1 9 ? -8.381 -7.473 1.806 1.00 0.00 9 ALA A O 4
ATOM 1100 N N . ALA A 1 10 ? -6.410 -6.351 2.059 1.00 0.00 10 ALA A N 4
ATOM 1101 C CA . ALA A 1 10 ? -5.611 -6.692 0.880 1.00 0.00 10 ALA A CA 4
ATOM 1102 C C . ALA A 1 10 ? -4.721 -5.497 0.542 1.00 0.00 10 ALA A C 4
ATOM 1103 O O . ALA A 1 10 ? -3.500 -5.603 0.440 1.00 0.00 10 ALA A O 4
ATOM 1110 N N . CYS A 1 11 ? -5.382 -4.356 0.381 1.00 0.00 11 CYS A N 4
ATOM 1111 C CA . CYS A 1 11 ? -4.847 -3.060 -0.008 1.00 0.00 11 CYS A CA 4
ATOM 1112 C C . CYS A 1 11 ? -4.232 -2.366 1.202 1.00 0.00 11 CYS A C 4
ATOM 1113 O O . CYS A 1 11 ? -4.661 -1.296 1.627 1.00 0.00 11 CYS A O 4
ATOM 1120 N N . HIS A 1 12 ? -3.168 -2.977 1.713 1.00 0.00 12 HIS A N 4
ATOM 1121 C CA . HIS A 1 12 ? -2.283 -2.384 2.709 1.00 0.00 12 HIS A CA 4
ATOM 1122 C C . HIS A 1 12 ? -1.262 -1.522 1.951 1.00 0.00 12 HIS A C 4
ATOM 1123 O O . HIS A 1 12 ? -1.104 -1.699 0.742 1.00 0.00 12 HIS A O 4
ATOM 1137 N N . PRO A 1 13 ? -0.583 -0.581 2.625 1.00 0.00 13 PRO A N 4
ATOM 1138 C CA . PRO A 1 13 ? 0.480 0.275 2.117 1.00 0.00 13 PRO A CA 4
ATOM 1139 C C . PRO A 1 13 ? 1.762 -0.533 1.794 1.00 0.00 13 PRO A C 4
ATOM 1140 O O . PRO A 1 13 ? 2.859 -0.130 2.173 1.00 0.00 13 PRO A O 4
ATOM 1151 N N . CYS A 1 14 ? 1.625 -1.691 1.126 1.00 0.00 14 CYS A N 4
ATOM 1152 C CA . CYS A 1 14 ? 2.660 -2.664 0.813 1.00 0.00 14 CYS A CA 4
ATOM 1153 C C . CYS A 1 14 ? 2.238 -3.349 -0.498 1.00 0.00 14 CYS A C 4
ATOM 1154 O O . CYS A 1 14 ? 3.026 -3.409 -1.437 1.00 0.00 14 CYS A O 4
ATOM 1161 N N . SER A 1 15 ? 0.984 -3.850 -0.566 1.00 0.00 15 SER A N 4
ATOM 1162 C CA . SER A 1 15 ? 0.393 -4.465 -1.750 1.00 0.00 15 SER A CA 4
ATOM 1163 C C . SER A 1 15 ? 0.390 -3.532 -2.978 1.00 0.00 15 SER A C 4
ATOM 1164 O O . SER A 1 15 ? 0.333 -4.033 -4.100 1.00 0.00 15 SER A O 4
ATOM 1172 N N . CYS A 1 16 ? 0.483 -2.201 -2.803 1.00 0.00 16 CYS A N 4
ATOM 1173 C CA . CYS A 1 16 ? 0.731 -1.285 -3.931 1.00 0.00 16 CYS A CA 4
ATOM 1174 C C . CYS A 1 16 ? 1.988 -1.723 -4.702 1.00 0.00 16 CYS A C 4
ATOM 1175 O O . CYS A 1 16 ? 2.859 -2.412 -4.173 1.00 0.00 16 CYS A O 4
ATOM 1182 N N . LYS A 1 17 ? 2.082 -1.302 -5.968 1.00 0.00 17 LYS A N 4
ATOM 1183 C CA . LYS A 1 17 ? 3.155 -1.685 -6.866 1.00 0.00 17 LYS A CA 4
ATOM 1184 C C . LYS A 1 17 ? 4.467 -1.061 -6.376 1.00 0.00 17 LYS A C 4
ATOM 1185 O O . LYS A 1 17 ? 5.398 -1.791 -6.042 1.00 0.00 17 LYS A O 4
ATOM 1204 N N . ASP A 1 18 ? 4.523 0.276 -6.306 1.00 0.00 18 ASP A N 4
ATOM 1205 C CA . ASP A 1 18 ? 5.602 1.018 -5.672 1.00 0.00 18 ASP A CA 4
ATOM 1206 C C . ASP A 1 18 ? 5.037 1.614 -4.386 1.00 0.00 18 ASP A C 4
ATOM 1207 O O . ASP A 1 18 ? 4.419 2.677 -4.405 1.00 0.00 18 ASP A O 4
ATOM 1217 N N . ARG A 1 19 ? 5.035 0.791 -3.337 1.00 0.00 19 ARG A N 4
ATOM 1218 C CA . ARG A 1 19 ? 4.293 1.017 -2.110 1.00 0.00 19 ARG A CA 4
ATOM 1219 C C . ARG A 1 19 ? 4.991 2.022 -1.190 1.00 0.00 19 ARG A C 4
ATOM 1220 O O . ARG A 1 19 ? 6.166 2.335 -1.376 1.00 0.00 19 ARG A O 4
ATOM 1256 N N . SER A 1 21 ? 7.220 2.788 1.458 1.00 0.00 21 SER A N 4
ATOM 1257 C CA . SER A 1 21 ? 8.378 1.933 1.629 1.00 0.00 21 SER A CA 4
ATOM 1258 C C . SER A 1 21 ? 8.567 1.509 3.084 1.00 0.00 21 SER A C 4
ATOM 1259 O O . SER A 1 21 ? 9.481 0.734 3.359 1.00 0.00 21 SER A O 4
ATOM 1267 N N . TYR A 1 22 ? 7.698 1.941 4.009 1.00 0.00 22 TYR A N 4
ATOM 1268 C CA . TYR A 1 22 ? 7.666 1.332 5.319 1.00 0.00 22 TYR A CA 4
ATOM 1269 C C . TYR A 1 22 ? 7.548 -0.185 5.221 1.00 0.00 22 TYR A C 4
ATOM 1270 O O . TYR A 1 22 ? 8.104 -0.865 6.082 1.00 0.00 22 TYR A O 4
ATOM 1288 N N . CYS A 1 23 ? 6.844 -0.727 4.213 1.00 0.00 23 CYS A N 4
ATOM 1289 C CA . CYS A 1 23 ? 6.582 -2.164 4.276 1.00 0.00 23 CYS A CA 4
ATOM 1290 C C . CYS A 1 23 ? 7.805 -2.953 3.748 1.00 0.00 23 CYS A C 4
ATOM 1291 O O . CYS A 1 23 ? 7.693 -4.148 3.478 1.00 0.00 23 CYS A O 4
ATOM 1298 N N . GLY A 1 24 ? 8.964 -2.304 3.585 1.00 0.00 24 GLY A N 4
ATOM 1299 C CA . GLY A 1 24 ? 10.129 -2.873 2.925 1.00 0.00 24 GLY A CA 4
ATOM 1300 C C . GLY A 1 24 ? 11.344 -1.961 3.095 1.00 0.00 24 GLY A C 4
ATOM 1301 O O . GLY A 1 24 ? 11.921 -1.500 2.111 1.00 0.00 24 GLY A O 4
ATOM 1305 N N . GLN A 1 25 ? 11.734 -1.736 4.355 1.00 0.00 25 GLN A N 4
ATOM 1306 C CA . GLN A 1 25 ? 12.972 -1.068 4.755 1.00 0.00 25 GLN A CA 4
ATOM 1307 C C . GLN A 1 25 ? 13.499 -1.770 6.006 1.00 0.00 25 GLN A C 4
ATOM 1308 O O . GLN A 1 25 ? 14.599 -2.317 5.995 1.00 0.00 25 GLN A O 4
ATOM 1325 N N . GLY A 1 1 ? 0.608 7.446 0.185 1.00 0.00 1 GLY A N 5
ATOM 1326 C CA . GLY A 1 1 ? -0.545 6.786 0.819 1.00 0.00 1 GLY A CA 5
ATOM 1327 C C . GLY A 1 1 ? -1.089 5.670 -0.071 1.00 0.00 1 GLY A C 5
ATOM 1328 O O . GLY A 1 1 ? -1.025 5.780 -1.294 1.00 0.00 1 GLY A O 5
ATOM 1334 N N . CYS A 1 2 ? -1.610 4.600 0.541 1.00 0.00 2 CYS A N 5
ATOM 1335 C CA . CYS A 1 2 ? -2.194 3.483 -0.206 1.00 0.00 2 CYS A CA 5
ATOM 1336 C C . CYS A 1 2 ? -3.205 2.684 0.634 1.00 0.00 2 CYS A C 5
ATOM 1337 O O . CYS A 1 2 ? -4.320 2.496 0.158 1.00 0.00 2 CYS A O 5
ATOM 1344 N N . CYS A 1 3 ? -2.903 2.260 1.879 1.00 0.00 3 CYS A N 5
ATOM 1345 C CA . CYS A 1 3 ? -3.938 1.914 2.834 1.00 0.00 3 CYS A CA 5
ATOM 1346 C C . CYS A 1 3 ? -4.339 3.196 3.580 1.00 0.00 3 CYS A C 5
ATOM 1347 O O . CYS A 1 3 ? -4.779 3.151 4.726 1.00 0.00 3 CYS A O 5
ATOM 1354 N N . GLY A 1 4 ? -4.232 4.340 2.882 1.00 0.00 4 GLY A N 5
ATOM 1355 C CA . GLY A 1 4 ? -4.942 5.584 3.201 1.00 0.00 4 GLY A CA 5
ATOM 1356 C C . GLY A 1 4 ? -6.466 5.385 3.126 1.00 0.00 4 GLY A C 5
ATOM 1357 O O . GLY A 1 4 ? -6.969 4.281 3.324 1.00 0.00 4 GLY A O 5
ATOM 1361 N N . SER A 1 5 ? -7.214 6.456 2.831 1.00 0.00 5 SER A N 5
ATOM 1362 C CA . SER A 1 5 ? -8.665 6.411 2.630 1.00 0.00 5 SER A CA 5
ATOM 1363 C C . SER A 1 5 ? -9.075 5.346 1.596 1.00 0.00 5 SER A C 5
ATOM 1364 O O . SER A 1 5 ? -10.177 4.807 1.677 1.00 0.00 5 SER A O 5
ATOM 1372 N N . TYR A 1 6 ? -8.189 5.043 0.639 1.00 0.00 6 TYR A N 5
ATOM 1373 C CA . TYR A 1 6 ? -8.378 4.034 -0.400 1.00 0.00 6 TYR A CA 5
ATOM 1374 C C . TYR A 1 6 ? -8.611 2.645 0.228 1.00 0.00 6 TYR A C 5
ATOM 1375 O O . TYR A 1 6 ? -8.159 2.417 1.349 1.00 0.00 6 TYR A O 5
ATOM 1393 N N . PRO A 1 7 ? -9.308 1.717 -0.463 1.00 0.00 7 PRO A N 5
ATOM 1394 C CA . PRO A 1 7 ? -9.644 0.384 0.039 1.00 0.00 7 PRO A CA 5
ATOM 1395 C C . PRO A 1 7 ? -8.500 -0.321 0.785 1.00 0.00 7 PRO A C 5
ATOM 1396 O O . PRO A 1 7 ? -7.347 -0.266 0.362 1.00 0.00 7 PRO A O 5
ATOM 1407 N N . ASN A 1 8 ? -8.855 -0.970 1.904 1.00 0.00 8 ASN A N 5
ATOM 1408 C CA . ASN A 1 8 ? -7.984 -1.594 2.886 1.00 0.00 8 ASN A CA 5
ATOM 1409 C C . ASN A 1 8 ? -8.147 -3.127 2.867 1.00 0.00 8 ASN A C 5
ATOM 1410 O O . ASN A 1 8 ? -7.180 -3.850 3.086 1.00 0.00 8 ASN A O 5
ATOM 1421 N N . ALA A 1 9 ? -9.368 -3.631 2.651 1.00 0.00 9 ALA A N 5
ATOM 1422 C CA . ALA A 1 9 ? -9.730 -5.041 2.798 1.00 0.00 9 ALA A CA 5
ATOM 1423 C C . ALA A 1 9 ? -8.909 -5.976 1.906 1.00 0.00 9 ALA A C 5
ATOM 1424 O O . ALA A 1 9 ? -8.737 -7.149 2.231 1.00 0.00 9 ALA A O 5
ATOM 1431 N N . ALA A 1 10 ? -8.400 -5.439 0.800 1.00 0.00 10 ALA A N 5
ATOM 1432 C CA . ALA A 1 10 ? -7.480 -6.102 -0.113 1.00 0.00 10 ALA A CA 5
ATOM 1433 C C . ALA A 1 10 ? -6.264 -5.196 -0.329 1.00 0.00 10 ALA A C 5
ATOM 1434 O O . ALA A 1 10 ? -5.891 -4.896 -1.462 1.0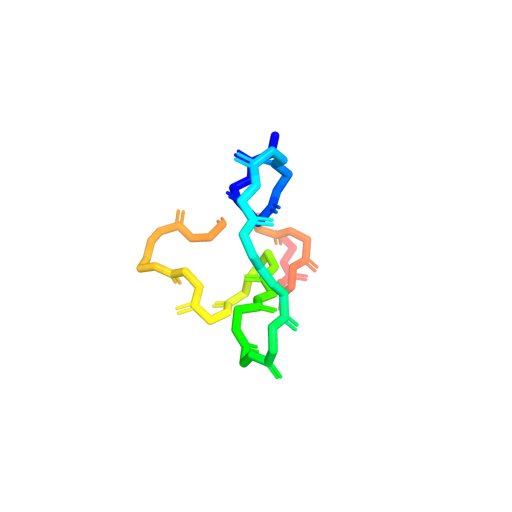0 0.00 10 ALA A O 5
ATOM 1441 N N . CYS A 1 11 ? -5.660 -4.744 0.777 1.00 0.00 11 CYS A N 5
ATOM 1442 C CA . CYS A 1 11 ? -4.576 -3.772 0.795 1.00 0.00 11 CYS A CA 5
ATOM 1443 C C . CYS A 1 11 ? -3.833 -3.877 2.127 1.00 0.00 11 CYS A C 5
ATOM 1444 O O . CYS A 1 11 ? -4.428 -3.890 3.202 1.00 0.00 11 CYS A O 5
ATOM 1451 N N . HIS A 1 12 ? -2.507 -3.903 2.024 1.00 0.00 12 HIS A N 5
ATOM 1452 C CA . HIS A 1 12 ? -1.564 -3.476 3.044 1.00 0.00 12 HIS A CA 5
ATOM 1453 C C . HIS A 1 12 ? -0.751 -2.402 2.310 1.00 0.00 12 HIS A C 5
ATOM 1454 O O . HIS A 1 12 ? -0.756 -2.388 1.076 1.00 0.00 12 HIS A O 5
ATOM 1468 N N . PRO A 1 13 ? -0.089 -1.478 3.009 1.00 0.00 13 PRO A N 5
ATOM 1469 C CA . PRO A 1 13 ? 0.772 -0.449 2.463 1.00 0.00 13 PRO A CA 5
ATOM 1470 C C . PRO A 1 13 ? 2.061 -1.065 1.860 1.00 0.00 13 PRO A C 5
ATOM 1471 O O . PRO A 1 13 ? 3.155 -0.587 2.156 1.00 0.00 13 PRO A O 5
ATOM 1482 N N . CYS A 1 14 ? 1.956 -2.187 1.117 1.00 0.00 14 CYS A N 5
ATOM 1483 C CA . CYS A 1 14 ? 3.080 -3.125 0.932 1.00 0.00 14 CYS A CA 5
ATOM 1484 C C . CYS A 1 14 ? 2.741 -4.097 -0.196 1.00 0.00 14 CYS A C 5
ATOM 1485 O O . CYS A 1 14 ? 3.523 -4.249 -1.131 1.00 0.00 14 CYS A O 5
ATOM 1492 N N . SER A 1 15 ? 1.549 -4.708 -0.145 1.00 0.00 15 SER A N 5
ATOM 1493 C CA . SER A 1 15 ? 0.959 -5.407 -1.280 1.00 0.00 15 SER A CA 5
ATOM 1494 C C . SER A 1 15 ? 0.823 -4.469 -2.489 1.00 0.00 15 SER A C 5
ATOM 1495 O O . SER A 1 15 ? 0.806 -4.934 -3.627 1.00 0.00 15 SER A O 5
ATOM 1503 N N . CYS A 1 16 ? 0.739 -3.155 -2.239 1.00 0.00 16 CYS A N 5
ATOM 1504 C CA . CYS A 1 16 ? 0.662 -2.122 -3.263 1.00 0.00 16 CYS A CA 5
ATOM 1505 C C . CYS A 1 16 ? 1.875 -2.178 -4.198 1.00 0.00 16 CYS A C 5
ATOM 1506 O O . CYS A 1 16 ? 2.950 -2.649 -3.829 1.00 0.00 16 CYS A O 5
ATOM 1513 N N . LYS A 1 17 ? 1.679 -1.690 -5.427 1.00 0.00 17 LYS A N 5
ATOM 1514 C CA . LYS A 1 17 ? 2.648 -1.740 -6.507 1.00 0.00 17 LYS A CA 5
ATOM 1515 C C . LYS A 1 17 ? 3.768 -0.723 -6.257 1.00 0.00 17 LYS A C 5
ATOM 1516 O O . LYS A 1 17 ? 4.943 -1.089 -6.271 1.00 0.00 17 LYS A O 5
ATOM 1535 N N . ASP A 1 18 ? 3.407 0.542 -6.004 1.00 0.00 18 ASP A N 5
ATOM 1536 C CA . ASP A 1 18 ? 4.318 1.587 -5.557 1.00 0.00 18 ASP A CA 5
ATOM 1537 C C . ASP A 1 18 ? 3.947 1.913 -4.113 1.00 0.00 18 ASP A C 5
ATOM 1538 O O . ASP A 1 18 ? 3.069 2.741 -3.872 1.00 0.00 18 ASP A O 5
ATOM 1548 N N . ARG A 1 19 ? 4.418 1.066 -3.191 1.00 0.00 19 ARG A N 5
ATOM 1549 C CA . ARG A 1 19 ? 3.881 0.991 -1.842 1.00 0.00 19 ARG A CA 5
ATOM 1550 C C . ARG A 1 19 ? 4.491 2.088 -0.966 1.00 0.00 19 ARG A C 5
ATOM 1551 O O . ARG A 1 19 ? 5.610 2.528 -1.232 1.00 0.00 19 ARG A O 5
ATOM 1587 N N . SER A 1 21 ? 6.530 3.757 2.098 1.00 0.00 21 SER A N 5
ATOM 1588 C CA . SER A 1 21 ? 7.901 3.586 2.548 1.00 0.00 21 SER A CA 5
ATOM 1589 C C . SER A 1 21 ? 8.118 2.372 3.426 1.00 0.00 21 SER A C 5
ATOM 1590 O O . SER A 1 21 ? 9.064 1.615 3.217 1.00 0.00 21 SER A O 5
ATOM 1598 N N . TYR A 1 22 ? 7.309 2.293 4.483 1.00 0.00 22 TYR A N 5
ATOM 1599 C CA . TYR A 1 22 ? 7.596 1.490 5.652 1.00 0.00 22 TYR A CA 5
ATOM 1600 C C . TYR A 1 22 ? 7.864 0.038 5.277 1.00 0.00 22 TYR A C 5
ATOM 1601 O O . TYR A 1 22 ? 8.706 -0.595 5.912 1.00 0.00 22 TYR A O 5
ATOM 1619 N N . CYS A 1 23 ? 7.192 -0.475 4.242 1.00 0.00 23 CYS A N 5
ATOM 1620 C CA . CYS A 1 23 ? 7.398 -1.902 3.920 1.00 0.00 23 CYS A CA 5
ATOM 1621 C C . CYS A 1 23 ? 8.602 -2.125 2.988 1.00 0.00 23 CYS A C 5
ATOM 1622 O O . CYS A 1 23 ? 9.147 -3.227 2.945 1.00 0.00 23 CYS A O 5
ATOM 1629 N N . GLY A 1 24 ? 9.087 -1.085 2.324 1.00 0.00 24 GLY A N 5
ATOM 1630 C CA . GLY A 1 24 ? 10.294 -1.102 1.511 1.00 0.00 24 GLY A CA 5
ATOM 1631 C C . GLY A 1 24 ? 11.498 -0.606 2.313 1.00 0.00 24 GLY A C 5
ATOM 1632 O O . GLY A 1 24 ? 12.425 -0.042 1.734 1.00 0.00 24 GLY A O 5
ATOM 1636 N N . GLN A 1 25 ? 11.478 -0.812 3.638 1.00 0.00 25 GLN A N 5
ATOM 1637 C CA . GLN A 1 25 ? 12.539 -0.430 4.564 1.00 0.00 25 GLN A CA 5
ATOM 1638 C C . GLN A 1 25 ? 12.557 -1.427 5.725 1.00 0.00 25 GLN A C 5
ATOM 1639 O O . GLN A 1 25 ? 13.581 -2.051 5.989 1.00 0.00 25 GLN A O 5
ATOM 1656 N N . GLY A 1 1 ? 1.630 7.726 -2.657 1.00 0.00 1 GLY A N 6
ATOM 1657 C CA . GLY A 1 1 ? 0.971 6.900 -1.631 1.00 0.00 1 GLY A CA 6
ATOM 1658 C C . GLY A 1 1 ? 0.830 5.454 -2.101 1.00 0.00 1 GLY A C 6
ATOM 1659 O O . GLY A 1 1 ? 1.714 4.952 -2.788 1.00 0.00 1 GLY A O 6
ATOM 1665 N N . CYS A 1 2 ? -0.283 4.802 -1.751 1.00 0.00 2 CYS A N 6
ATOM 1666 C CA . CYS A 1 2 ? -0.629 3.469 -2.232 1.00 0.00 2 CYS A CA 6
ATOM 1667 C C . CYS A 1 2 ? -2.154 3.468 -2.443 1.00 0.00 2 CYS A C 6
ATOM 1668 O O . CYS A 1 2 ? -2.593 3.925 -3.496 1.00 0.00 2 CYS A O 6
ATOM 1675 N N . CYS A 1 3 ? -2.976 2.986 -1.505 1.00 0.00 3 CYS A N 6
ATOM 1676 C CA . CYS A 1 3 ? -4.389 2.749 -1.700 1.00 0.00 3 CYS A CA 6
ATOM 1677 C C . CYS A 1 3 ? -5.232 3.910 -1.151 1.00 0.00 3 CYS A C 6
ATOM 1678 O O . CYS A 1 3 ? -6.436 3.943 -1.396 1.00 0.00 3 CYS A O 6
ATOM 1685 N N . GLY A 1 4 ? -4.615 4.884 -0.457 1.00 0.00 4 GLY A N 6
ATOM 1686 C CA . GLY A 1 4 ? -5.289 6.125 -0.073 1.00 0.00 4 GLY A CA 6
ATOM 1687 C C . GLY A 1 4 ? -6.536 5.836 0.770 1.00 0.00 4 GLY A C 6
ATOM 1688 O O . GLY A 1 4 ? -6.486 5.026 1.694 1.00 0.00 4 GLY A O 6
ATOM 1692 N N . SER A 1 5 ? -7.651 6.502 0.447 1.00 0.00 5 SER A N 6
ATOM 1693 C CA . SER A 1 5 ? -8.918 6.381 1.151 1.00 0.00 5 SER A CA 6
ATOM 1694 C C . SER A 1 5 ? -9.620 5.047 0.860 1.00 0.00 5 SER A C 6
ATOM 1695 O O . SER A 1 5 ? -10.554 4.694 1.578 1.00 0.00 5 SER A O 6
ATOM 1703 N N . TYR A 1 6 ? -9.212 4.318 -0.189 1.00 0.00 6 TYR A N 6
ATOM 1704 C CA . TYR A 1 6 ? -9.935 3.139 -0.650 1.00 0.00 6 TYR A CA 6
ATOM 1705 C C . TYR A 1 6 ? -9.624 1.967 0.304 1.00 0.00 6 TYR A C 6
ATOM 1706 O O . TYR A 1 6 ? -8.514 1.918 0.833 1.00 0.00 6 TYR A O 6
ATOM 1724 N N . PRO A 1 7 ? -10.577 1.065 0.622 1.00 0.00 7 PRO A N 6
ATOM 1725 C CA . PRO A 1 7 ? -10.528 0.335 1.888 1.00 0.00 7 PRO A CA 6
ATOM 1726 C C . PRO A 1 7 ? -9.619 -0.897 1.833 1.00 0.00 7 PRO A C 6
ATOM 1727 O O . PRO A 1 7 ? -9.150 -1.292 0.767 1.00 0.00 7 PRO A O 6
ATOM 1738 N N . ASN A 1 8 ? -9.419 -1.520 3.002 1.00 0.00 8 ASN A N 6
ATOM 1739 C CA . ASN A 1 8 ? -8.660 -2.748 3.209 1.00 0.00 8 ASN A CA 6
ATOM 1740 C C . ASN A 1 8 ? -9.411 -3.976 2.669 1.00 0.00 8 ASN A C 6
ATOM 1741 O O . ASN A 1 8 ? -9.686 -4.915 3.412 1.00 0.00 8 ASN A O 6
ATOM 1752 N N . ALA A 1 9 ? -9.685 -4.015 1.356 1.00 0.00 9 ALA A N 6
ATOM 1753 C CA . ALA A 1 9 ? -9.952 -5.273 0.666 1.00 0.00 9 ALA A CA 6
ATOM 1754 C C . ALA A 1 9 ? -8.762 -6.214 0.859 1.00 0.00 9 ALA A C 6
ATOM 1755 O O . ALA A 1 9 ? -8.888 -7.306 1.408 1.00 0.00 9 ALA A O 6
ATOM 1762 N N . ALA A 1 10 ? -7.602 -5.720 0.439 1.00 0.00 10 ALA A N 6
ATOM 1763 C CA . ALA A 1 10 ? -6.277 -6.233 0.757 1.00 0.00 10 ALA A CA 6
ATOM 1764 C C . ALA A 1 10 ? -5.253 -5.101 0.588 1.00 0.00 10 ALA A C 6
ATOM 1765 O O . ALA A 1 10 ? -4.207 -5.283 -0.035 1.00 0.00 10 ALA A O 6
ATOM 1772 N N . CYS A 1 11 ? -5.564 -3.922 1.143 1.00 0.00 11 CYS A N 6
ATOM 1773 C CA . CYS A 1 11 ? -4.762 -2.713 1.007 1.00 0.00 11 CYS A CA 6
ATOM 1774 C C . CYS A 1 11 ? -3.860 -2.557 2.220 1.00 0.00 11 CYS A C 6
ATOM 1775 O O . CYS A 1 11 ? -4.167 -1.823 3.159 1.00 0.00 11 CYS A O 6
ATOM 1782 N N . HIS A 1 12 ? -2.701 -3.210 2.133 1.00 0.00 12 HIS A N 6
ATOM 1783 C CA . HIS A 1 12 ? -1.522 -2.832 2.895 1.00 0.00 12 HIS A CA 6
ATOM 1784 C C . HIS A 1 12 ? -0.735 -1.860 1.998 1.00 0.00 12 HIS A C 6
ATOM 1785 O O . HIS A 1 12 ? -0.826 -1.958 0.772 1.00 0.00 12 HIS A O 6
ATOM 1799 N N . PRO A 1 13 ? 0.029 -0.929 2.581 1.00 0.00 13 PRO A N 6
ATOM 1800 C CA . PRO A 1 13 ? 0.906 0.045 1.948 1.00 0.00 13 PRO A CA 6
ATOM 1801 C C . PRO A 1 13 ? 2.129 -0.643 1.288 1.00 0.00 13 PRO A C 6
ATOM 1802 O O . PRO A 1 13 ? 3.261 -0.241 1.553 1.00 0.00 13 PRO A O 6
ATOM 1813 N N . CYS A 1 14 ? 1.938 -1.748 0.542 1.00 0.00 14 CYS A N 6
ATOM 1814 C CA . CYS A 1 14 ? 3.026 -2.732 0.342 1.00 0.00 14 CYS A CA 6
ATOM 1815 C C . CYS A 1 14 ? 2.679 -3.705 -0.787 1.00 0.00 14 CYS A C 6
ATOM 1816 O O . CYS A 1 14 ? 3.521 -3.978 -1.641 1.00 0.00 14 CYS A O 6
ATOM 1823 N N . SER A 1 15 ? 1.431 -4.187 -0.834 1.00 0.00 15 SER A N 6
ATOM 1824 C CA . SER A 1 15 ? 0.893 -4.872 -2.002 1.00 0.00 15 SER A CA 6
ATOM 1825 C C . SER A 1 15 ? 1.006 -3.984 -3.253 1.00 0.00 15 SER A C 6
ATOM 1826 O O . SER A 1 15 ? 1.158 -4.506 -4.355 1.00 0.00 15 SER A O 6
ATOM 1834 N N . CYS A 1 16 ? 0.969 -2.652 -3.089 1.00 0.00 16 CYS A N 6
ATOM 1835 C CA . CYS A 1 16 ? 1.099 -1.705 -4.196 1.00 0.00 16 CYS A CA 6
ATOM 1836 C C . CYS A 1 16 ? 2.475 -1.802 -4.857 1.00 0.00 16 CYS A C 6
ATOM 1837 O O . CYS A 1 16 ? 3.414 -2.362 -4.298 1.00 0.00 16 CYS A O 6
ATOM 1844 N N . LYS A 1 17 ? 2.577 -1.236 -6.065 1.00 0.00 17 LYS A N 6
ATOM 1845 C CA . LYS A 1 17 ? 3.776 -1.216 -6.880 1.00 0.00 17 LYS A CA 6
ATOM 1846 C C . LYS A 1 17 ? 4.702 -0.089 -6.404 1.00 0.00 17 LYS A C 6
ATOM 1847 O O . LYS A 1 17 ? 5.838 -0.355 -6.012 1.00 0.00 17 LYS A O 6
ATOM 1866 N N . ASP A 1 18 ? 4.215 1.160 -6.415 1.00 0.00 18 ASP A N 6
ATOM 1867 C CA . ASP A 1 18 ? 4.903 2.314 -5.853 1.00 0.00 18 ASP A CA 6
ATOM 1868 C C . ASP A 1 18 ? 4.343 2.539 -4.451 1.00 0.00 18 ASP A C 6
ATOM 1869 O O . ASP A 1 18 ? 3.380 3.281 -4.280 1.00 0.00 18 ASP A O 6
ATOM 1879 N N . ARG A 1 19 ? 4.797 1.706 -3.513 1.00 0.00 19 ARG A N 6
ATOM 1880 C CA . ARG A 1 19 ? 4.233 1.560 -2.183 1.00 0.00 19 ARG A CA 6
ATOM 1881 C C . ARG A 1 19 ? 4.988 2.465 -1.193 1.00 0.00 19 ARG A C 6
ATOM 1882 O O . ARG A 1 19 ? 6.157 2.772 -1.427 1.00 0.00 19 ARG A O 6
ATOM 1918 N N . SER A 1 21 ? 7.206 3.694 1.965 1.00 0.00 21 SER A N 6
ATOM 1919 C CA . SER A 1 21 ? 8.593 3.330 2.178 1.00 0.00 21 SER A CA 6
ATOM 1920 C C . SER A 1 21 ? 8.797 2.270 3.243 1.00 0.00 21 SER A C 6
ATOM 1921 O O . SER A 1 21 ? 9.806 1.571 3.210 1.00 0.00 21 SER A O 6
ATOM 1929 N N . TYR A 1 22 ? 7.890 2.192 4.217 1.00 0.00 22 TYR A N 6
ATOM 1930 C CA . TYR A 1 22 ? 7.984 1.201 5.267 1.00 0.00 22 TYR A CA 6
ATOM 1931 C C . TYR A 1 22 ? 8.091 -0.205 4.681 1.00 0.00 22 TYR A C 6
ATOM 1932 O O . TYR A 1 22 ? 8.833 -1.023 5.224 1.00 0.00 22 TYR A O 6
ATOM 1950 N N . CYS A 1 23 ? 7.369 -0.488 3.591 1.00 0.00 23 CYS A N 6
ATOM 1951 C CA . CYS A 1 23 ? 7.551 -1.761 2.881 1.00 0.00 23 CYS A CA 6
ATOM 1952 C C . CYS A 1 23 ? 8.431 -1.520 1.648 1.00 0.00 23 CYS A C 6
ATOM 1953 O O . CYS A 1 23 ? 8.129 -1.927 0.533 1.00 0.00 23 CYS A O 6
ATOM 1960 N N . GLY A 1 24 ? 9.539 -0.830 1.864 1.00 0.00 24 GLY A N 6
ATOM 1961 C CA . GLY A 1 24 ? 10.486 -0.441 0.831 1.00 0.00 24 GLY A CA 6
ATOM 1962 C C . GLY A 1 24 ? 11.840 -0.114 1.449 1.00 0.00 24 GLY A C 6
ATOM 1963 O O . GLY A 1 24 ? 12.325 1.010 1.330 1.00 0.00 24 GLY A O 6
ATOM 1967 N N . GLN A 1 25 ? 12.446 -1.107 2.112 1.00 0.00 25 GLN A N 6
ATOM 1968 C CA . GLN A 1 25 ? 13.728 -0.968 2.793 1.00 0.00 25 GLN A CA 6
ATOM 1969 C C . GLN A 1 25 ? 14.314 -2.374 2.957 1.00 0.00 25 GLN A C 6
ATOM 1970 O O . GLN A 1 25 ? 14.561 -2.841 4.067 1.00 0.00 25 GLN A O 6
ATOM 1987 N N . GLY A 1 1 ? 0.355 6.795 2.621 1.00 0.00 1 GLY A N 7
ATOM 1988 C CA . GLY A 1 1 ? -0.607 5.913 1.939 1.00 0.00 1 GLY A CA 7
ATOM 1989 C C . GLY A 1 1 ? -0.384 5.899 0.428 1.00 0.00 1 GLY A C 7
ATOM 1990 O O . GLY A 1 1 ? 0.359 6.729 -0.093 1.00 0.00 1 GLY A O 7
ATOM 1996 N N . CYS A 1 2 ? -1.042 4.967 -0.267 1.00 0.00 2 CYS A N 7
ATOM 1997 C CA . CYS A 1 2 ? -1.026 4.886 -1.725 1.00 0.00 2 CYS A CA 7
ATOM 1998 C C . CYS A 1 2 ? -2.333 4.207 -2.164 1.00 0.00 2 CYS A C 7
ATOM 1999 O O . CYS A 1 2 ? -3.204 4.906 -2.678 1.00 0.00 2 CYS A O 7
ATOM 2006 N N . CYS A 1 3 ? -2.548 2.904 -1.922 1.00 0.00 3 CYS A N 7
ATOM 2007 C CA . CYS A 1 3 ? -3.875 2.330 -2.019 1.00 0.00 3 CYS A CA 7
ATOM 2008 C C . CYS A 1 3 ? -4.761 2.881 -0.890 1.00 0.00 3 CYS A C 7
ATOM 2009 O O . CYS A 1 3 ? -5.977 2.911 -1.054 1.00 0.00 3 CYS A O 7
ATOM 2016 N N . GLY A 1 4 ? -4.164 3.316 0.236 1.00 0.00 4 GLY A N 7
ATOM 2017 C CA . GLY A 1 4 ? -4.852 3.695 1.470 1.00 0.00 4 GLY A CA 7
ATOM 2018 C C . GLY A 1 4 ? -6.008 4.690 1.270 1.00 0.00 4 GLY A C 7
ATOM 2019 O O . GLY A 1 4 ? -6.124 5.315 0.219 1.00 0.00 4 GLY A O 7
ATOM 2023 N N . SER A 1 5 ? -6.859 4.819 2.301 1.00 0.00 5 SER A N 7
ATOM 2024 C CA . SER A 1 5 ? -8.159 5.515 2.277 1.00 0.00 5 SER A CA 7
ATOM 2025 C C . SER A 1 5 ? -9.150 4.755 1.378 1.00 0.00 5 SER A C 7
ATOM 2026 O O . SER A 1 5 ? -10.016 5.371 0.759 1.00 0.00 5 SER A O 7
ATOM 2034 N N . TYR A 1 6 ? -9.047 3.418 1.340 1.00 0.00 6 TYR A N 7
ATOM 2035 C CA . TYR A 1 6 ? -9.966 2.508 0.664 1.00 0.00 6 TYR A CA 7
ATOM 2036 C C . TYR A 1 6 ? -9.979 1.185 1.447 1.00 0.00 6 TYR A C 7
ATOM 2037 O O . TYR A 1 6 ? -9.001 0.903 2.141 1.00 0.00 6 TYR A O 7
ATOM 2055 N N . PRO A 1 7 ? -11.062 0.383 1.370 1.00 0.00 7 PRO A N 7
ATOM 2056 C CA . PRO A 1 7 ? -11.228 -0.868 2.111 1.00 0.00 7 PRO A CA 7
ATOM 2057 C C . PRO A 1 7 ? -9.981 -1.763 2.081 1.00 0.00 7 PRO A C 7
ATOM 2058 O O . PRO A 1 7 ? -9.589 -2.258 1.026 1.00 0.00 7 PRO A O 7
ATOM 2069 N N . ASN A 1 8 ? -9.365 -1.968 3.254 1.00 0.00 8 ASN A N 7
ATOM 2070 C CA . ASN A 1 8 ? -8.107 -2.687 3.418 1.00 0.00 8 ASN A CA 7
ATOM 2071 C C . ASN A 1 8 ? -8.325 -4.204 3.456 1.00 0.00 8 ASN A C 7
ATOM 2072 O O . ASN A 1 8 ? -7.757 -4.895 4.300 1.00 0.00 8 ASN A O 7
ATOM 2083 N N . ALA A 1 9 ? -9.058 -4.735 2.466 1.00 0.00 9 ALA A N 7
ATOM 2084 C CA . ALA A 1 9 ? -8.995 -6.144 2.099 1.00 0.00 9 ALA A CA 7
ATOM 2085 C C . ALA A 1 9 ? -7.543 -6.571 1.880 1.00 0.00 9 ALA A C 7
ATOM 2086 O O . ALA A 1 9 ? -7.046 -7.503 2.508 1.00 0.00 9 ALA A O 7
ATOM 2093 N N . ALA A 1 10 ? -6.877 -5.828 1.003 1.00 0.00 10 ALA A N 7
ATOM 2094 C CA . ALA A 1 10 ? -5.447 -5.879 0.740 1.00 0.00 10 ALA A CA 7
ATOM 2095 C C . ALA A 1 10 ? -4.999 -4.520 0.196 1.00 0.00 10 ALA A C 7
ATOM 2096 O O . ALA A 1 10 ? -4.392 -4.441 -0.870 1.00 0.00 10 ALA A O 7
ATOM 2103 N N . CYS A 1 11 ? -5.321 -3.446 0.928 1.00 0.00 11 CYS A N 7
ATOM 2104 C CA . CYS A 1 11 ? -5.107 -2.068 0.490 1.00 0.00 11 CYS A CA 7
ATOM 2105 C C . CYS A 1 11 ? -4.251 -1.328 1.510 1.00 0.00 11 CYS A C 7
ATOM 2106 O O . CYS A 1 11 ? -4.555 -0.218 1.945 1.00 0.00 11 CYS A O 7
ATOM 2113 N N . HIS A 1 12 ? -3.130 -1.974 1.832 1.00 0.00 12 HIS A N 7
ATOM 2114 C CA . HIS A 1 12 ? -2.038 -1.456 2.639 1.00 0.00 12 HIS A CA 7
ATOM 2115 C C . HIS A 1 12 ? -1.144 -0.644 1.691 1.00 0.00 12 HIS A C 7
ATOM 2116 O O . HIS A 1 12 ? -1.213 -0.832 0.474 1.00 0.00 12 HIS A O 7
ATOM 2130 N N . PRO A 1 13 ? -0.312 0.256 2.222 1.00 0.00 13 PRO A N 7
ATOM 2131 C CA . PRO A 1 13 ? 0.779 0.955 1.568 1.00 0.00 13 PRO A CA 7
ATOM 2132 C C . PRO A 1 13 ? 1.879 -0.037 1.109 1.00 0.00 13 PRO A C 7
ATOM 2133 O O . PRO A 1 13 ? 3.040 0.144 1.474 1.00 0.00 13 PRO A O 7
ATOM 2144 N N . CYS A 1 14 ? 1.527 -1.131 0.401 1.00 0.00 14 CYS A N 7
ATOM 2145 C CA . CYS A 1 14 ? 2.428 -2.289 0.223 1.00 0.00 14 CYS A CA 7
ATOM 2146 C C . CYS A 1 14 ? 1.925 -3.165 -0.926 1.00 0.00 14 CYS A C 7
ATOM 2147 O O . CYS A 1 14 ? 2.726 -3.559 -1.769 1.00 0.00 14 CYS A O 7
ATOM 2154 N N . SER A 1 15 ? 0.613 -3.442 -1.000 1.00 0.00 15 SER A N 7
ATOM 2155 C CA . SER A 1 15 ? 0.000 -4.057 -2.172 1.00 0.00 15 SER A CA 7
ATOM 2156 C C . SER A 1 15 ? 0.217 -3.203 -3.436 1.00 0.00 15 SER A C 7
ATOM 2157 O O . SER A 1 15 ? 0.186 -3.757 -4.534 1.00 0.00 15 SER A O 7
ATOM 2165 N N . CYS A 1 16 ? 0.461 -1.885 -3.312 1.00 0.00 16 CYS A N 7
ATOM 2166 C CA . CYS A 1 16 ? 0.917 -1.075 -4.448 1.00 0.00 16 CYS A CA 7
ATOM 2167 C C . CYS A 1 16 ? 2.231 -1.649 -4.996 1.00 0.00 16 CYS A C 7
ATOM 2168 O O . CYS A 1 16 ? 2.982 -2.321 -4.293 1.00 0.00 16 CYS A O 7
ATOM 2175 N N . LYS A 1 17 ? 2.512 -1.369 -6.271 1.00 0.00 17 LYS A N 7
ATOM 2176 C CA . LYS A 1 17 ? 3.703 -1.843 -6.946 1.00 0.00 17 LYS A CA 7
ATOM 2177 C C . LYS A 1 17 ? 4.919 -1.059 -6.445 1.00 0.00 17 LYS A C 7
ATOM 2178 O O . LYS A 1 17 ? 5.832 -1.654 -5.876 1.00 0.00 17 LYS A O 7
ATOM 2197 N N . ASP A 1 18 ? 4.921 0.267 -6.628 1.00 0.00 18 ASP A N 7
ATOM 2198 C CA . ASP A 1 18 ? 5.924 1.176 -6.111 1.00 0.00 18 ASP A CA 7
ATOM 2199 C C . ASP A 1 18 ? 5.365 1.813 -4.842 1.00 0.00 18 ASP A C 7
ATOM 2200 O O . ASP A 1 18 ? 4.793 2.900 -4.886 1.00 0.00 18 ASP A O 7
ATOM 2210 N N . ARG A 1 19 ? 5.322 1.015 -3.770 1.00 0.00 19 ARG A N 7
ATOM 2211 C CA . ARG A 1 19 ? 4.572 1.319 -2.564 1.00 0.00 19 ARG A CA 7
ATOM 2212 C C . ARG A 1 19 ? 5.338 2.300 -1.661 1.00 0.00 19 ARG A C 7
ATOM 2213 O O . ARG A 1 19 ? 6.536 2.519 -1.841 1.00 0.00 19 ARG A O 7
ATOM 2249 N N . SER A 1 21 ? 7.575 3.051 1.108 1.00 0.00 21 SER A N 7
ATOM 2250 C CA . SER A 1 21 ? 8.635 2.088 1.349 1.00 0.00 21 SER A CA 7
ATOM 2251 C C . SER A 1 21 ? 8.802 1.739 2.824 1.00 0.00 21 SER A C 7
ATOM 2252 O O . SER A 1 21 ? 9.728 1.006 3.159 1.00 0.00 21 SER A O 7
ATOM 2260 N N . TYR A 1 22 ? 7.904 2.184 3.707 1.00 0.00 22 TYR A N 7
ATOM 2261 C CA . TYR A 1 22 ? 7.773 1.529 4.991 1.00 0.00 22 TYR A CA 7
ATOM 2262 C C . TYR A 1 22 ? 7.482 0.034 4.816 1.00 0.00 22 TYR A C 7
ATOM 2263 O O . TYR A 1 22 ? 7.968 -0.751 5.625 1.00 0.00 22 TYR A O 7
ATOM 2281 N N . CYS A 1 23 ? 6.705 -0.380 3.802 1.00 0.00 23 CYS A N 7
ATOM 2282 C CA . CYS A 1 23 ? 6.637 -1.808 3.462 1.00 0.00 23 CYS A CA 7
ATOM 2283 C C . CYS A 1 23 ? 7.614 -2.084 2.316 1.00 0.00 23 CYS A C 7
ATOM 2284 O O . CYS A 1 23 ? 7.246 -2.456 1.203 1.00 0.00 23 CYS A O 7
ATOM 2291 N N . GLY A 1 24 ? 8.883 -1.871 2.624 1.00 0.00 24 GLY A N 7
ATOM 2292 C CA . GLY A 1 24 ? 10.006 -2.071 1.722 1.00 0.00 24 GLY A CA 7
ATOM 2293 C C . GLY A 1 24 ? 11.299 -1.609 2.382 1.00 0.00 24 GLY A C 7
ATOM 2294 O O . GLY A 1 24 ? 11.907 -0.642 1.925 1.00 0.00 24 GLY A O 7
ATOM 2298 N N . GLN A 1 25 ? 11.700 -2.302 3.459 1.00 0.00 25 GLN A N 7
ATOM 2299 C CA . GLN A 1 25 ? 12.850 -1.954 4.295 1.00 0.00 25 GLN A CA 7
ATOM 2300 C C . GLN A 1 25 ? 13.796 -3.156 4.321 1.00 0.00 25 GLN A C 7
ATOM 2301 O O . GLN A 1 25 ? 14.962 -3.047 3.949 1.00 0.00 25 GLN A O 7
ATOM 2318 N N . GLY A 1 1 ? -1.409 7.862 -1.812 1.00 0.00 1 GLY A N 8
ATOM 2319 C CA . GLY A 1 1 ? -1.242 6.803 -0.801 1.00 0.00 1 GLY A CA 8
ATOM 2320 C C . GLY A 1 1 ? -1.514 5.418 -1.388 1.00 0.00 1 GLY A C 8
ATOM 2321 O O . GLY A 1 1 ? -1.412 5.233 -2.599 1.00 0.00 1 GLY A O 8
ATOM 2327 N N . CYS A 1 2 ? -1.861 4.452 -0.526 1.00 0.00 2 CYS A N 8
ATOM 2328 C CA . CYS A 1 2 ? -2.194 3.088 -0.941 1.00 0.00 2 CYS A CA 8
ATOM 2329 C C . CYS A 1 2 ? -3.228 2.484 0.032 1.00 0.00 2 CYS A C 8
ATOM 2330 O O . CYS A 1 2 ? -4.324 2.173 -0.430 1.00 0.00 2 CYS A O 8
ATOM 2337 N N . CYS A 1 3 ? -2.971 2.362 1.352 1.00 0.00 3 CYS A N 8
ATOM 2338 C CA . CYS A 1 3 ? -4.036 2.254 2.339 1.00 0.00 3 CYS A CA 8
ATOM 2339 C C . CYS A 1 3 ? -4.146 3.626 3.011 1.00 0.00 3 CYS A C 8
ATOM 2340 O O . CYS A 1 3 ? -4.399 3.734 4.209 1.00 0.00 3 CYS A O 8
ATOM 2347 N N . GLY A 1 4 ? -3.984 4.680 2.196 1.00 0.00 4 GLY A N 8
ATOM 2348 C CA . GLY A 1 4 ? -4.345 6.046 2.535 1.00 0.00 4 GLY A CA 8
ATOM 2349 C C . GLY A 1 4 ? -5.859 6.154 2.735 1.00 0.00 4 GLY A C 8
ATOM 2350 O O . GLY A 1 4 ? -6.418 5.578 3.666 1.00 0.00 4 GLY A O 8
ATOM 2354 N N . SER A 1 5 ? -6.530 6.897 1.857 1.00 0.00 5 SER A N 8
ATOM 2355 C CA . SER A 1 5 ? -7.961 7.166 1.925 1.00 0.00 5 SER A CA 8
ATOM 2356 C C . SER A 1 5 ? -8.744 6.062 1.199 1.00 0.00 5 SER A C 8
ATOM 2357 O O . SER A 1 5 ? -9.704 6.363 0.493 1.00 0.00 5 SER A O 8
ATOM 2365 N N . TYR A 1 6 ? -8.329 4.793 1.349 1.00 0.00 6 TYR A N 8
ATOM 2366 C CA . TYR A 1 6 ? -8.923 3.652 0.654 1.00 0.00 6 TYR A CA 8
ATOM 2367 C C . TYR A 1 6 ? -9.184 2.503 1.637 1.00 0.00 6 TYR A C 8
ATOM 2368 O O . TYR A 1 6 ? -8.507 2.427 2.662 1.00 0.00 6 TYR A O 8
ATOM 2386 N N . PRO A 1 7 ? -10.136 1.597 1.332 1.00 0.00 7 PRO A N 8
ATOM 2387 C CA . PRO A 1 7 ? -10.392 0.380 2.100 1.00 0.00 7 PRO A CA 8
ATOM 2388 C C . PRO A 1 7 ? -9.148 -0.494 2.303 1.00 0.00 7 PRO A C 8
ATOM 2389 O O . PRO A 1 7 ? -8.095 -0.258 1.719 1.00 0.00 7 PRO A O 8
ATOM 2400 N N . ASN A 1 8 ? -9.316 -1.518 3.145 1.00 0.00 8 ASN A N 8
ATOM 2401 C CA . ASN A 1 8 ? -8.296 -2.388 3.698 1.00 0.00 8 ASN A CA 8
ATOM 2402 C C . ASN A 1 8 ? -8.441 -3.828 3.159 1.00 0.00 8 ASN A C 8
ATOM 2403 O O . ASN A 1 8 ? -7.533 -4.634 3.351 1.00 0.00 8 ASN A O 8
ATOM 2414 N N . ALA A 1 9 ? -9.581 -4.169 2.529 1.00 0.00 9 ALA A N 8
ATOM 2415 C CA . ALA A 1 9 ? -10.037 -5.537 2.273 1.00 0.00 9 ALA A CA 8
ATOM 2416 C C . ALA A 1 9 ? -8.965 -6.408 1.629 1.00 0.00 9 ALA A C 8
ATOM 2417 O O . ALA A 1 9 ? -8.697 -7.523 2.070 1.00 0.00 9 ALA A O 8
ATOM 2424 N N . ALA A 1 10 ? -8.366 -5.854 0.584 1.00 0.00 10 ALA A N 8
ATOM 2425 C CA . ALA A 1 10 ? -7.245 -6.417 -0.155 1.00 0.00 10 ALA A CA 8
ATOM 2426 C C . ALA A 1 10 ? -6.199 -5.320 -0.338 1.00 0.00 10 ALA A C 8
ATOM 2427 O O . ALA A 1 10 ? -5.825 -4.976 -1.458 1.00 0.00 10 ALA A O 8
ATOM 2434 N N . CYS A 1 11 ? -5.765 -4.742 0.787 1.00 0.00 11 CYS A N 8
ATOM 2435 C CA . CYS A 1 11 ? -4.977 -3.523 0.815 1.00 0.00 11 CYS A CA 8
ATOM 2436 C C . CYS A 1 11 ? -4.094 -3.517 2.058 1.00 0.00 11 CYS A C 8
ATOM 2437 O O . CYS A 1 11 ? -4.582 -3.460 3.182 1.00 0.00 11 CYS A O 8
ATOM 2444 N N . HIS A 1 12 ? -2.784 -3.537 1.823 1.00 0.00 12 HIS A N 8
ATOM 2445 C CA . HIS A 1 12 ? -1.737 -3.109 2.732 1.00 0.00 12 HIS A CA 8
ATOM 2446 C C . HIS A 1 12 ? -0.989 -2.033 1.935 1.00 0.00 12 HIS A C 8
ATOM 2447 O O . HIS A 1 12 ? -1.085 -2.020 0.706 1.00 0.00 12 HIS A O 8
ATOM 2461 N N . PRO A 1 13 ? -0.269 -1.123 2.593 1.00 0.00 13 PRO A N 8
ATOM 2462 C CA . PRO A 1 13 ? 0.623 -0.135 2.019 1.00 0.00 13 PRO A CA 8
ATOM 2463 C C . PRO A 1 13 ? 1.841 -0.801 1.336 1.00 0.00 13 PRO A C 8
ATOM 2464 O O . PRO A 1 13 ? 2.974 -0.415 1.621 1.00 0.00 13 PRO A O 8
ATOM 2475 N N . CYS A 1 14 ? 1.640 -1.855 0.516 1.00 0.00 14 CYS A N 8
ATOM 2476 C CA . CYS A 1 14 ? 2.732 -2.802 0.206 1.00 0.00 14 CYS A CA 8
ATOM 2477 C C . CYS A 1 14 ? 2.376 -3.653 -1.016 1.00 0.00 14 CYS A C 8
ATOM 2478 O O . CYS A 1 14 ? 3.221 -3.818 -1.893 1.00 0.00 14 CYS A O 8
ATOM 2485 N N . SER A 1 15 ? 1.136 -4.157 -1.114 1.00 0.00 15 SER A N 8
ATOM 2486 C CA . SER A 1 15 ? 0.631 -4.818 -2.312 1.00 0.00 15 SER A CA 8
ATOM 2487 C C . SER A 1 15 ? 0.741 -3.900 -3.541 1.00 0.00 15 SER A C 8
ATOM 2488 O O . SER A 1 15 ? 0.912 -4.398 -4.652 1.00 0.00 15 SER A O 8
ATOM 2496 N N . CYS A 1 16 ? 0.682 -2.572 -3.350 1.00 0.00 16 CYS A N 8
ATOM 2497 C CA . CYS A 1 16 ? 0.892 -1.611 -4.430 1.00 0.00 16 CYS A CA 8
ATOM 2498 C C . CYS A 1 16 ? 2.308 -1.763 -5.003 1.00 0.00 16 CYS A C 8
ATOM 2499 O O . CYS A 1 16 ? 3.213 -2.272 -4.346 1.00 0.00 16 CYS A O 8
ATOM 2506 N N . LYS A 1 17 ? 2.493 -1.344 -6.259 1.00 0.00 17 LYS A N 8
ATOM 2507 C CA . LYS A 1 17 ? 3.730 -1.550 -6.987 1.00 0.00 17 LYS A CA 8
ATOM 2508 C C . LYS A 1 17 ? 4.812 -0.604 -6.457 1.00 0.00 17 LYS A C 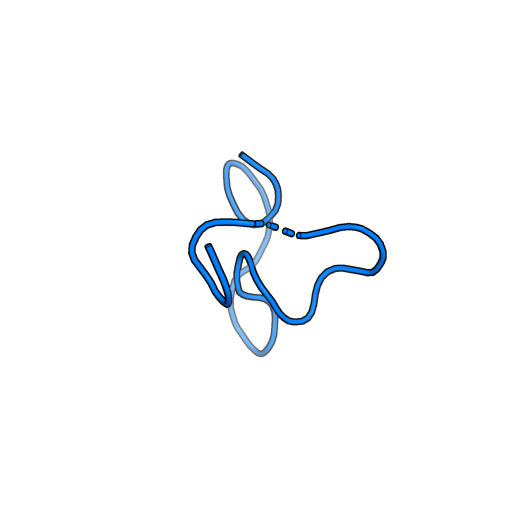8
ATOM 2509 O O . LYS A 1 17 ? 5.864 -1.071 -6.021 1.00 0.00 17 LYS A O 8
ATOM 2528 N N . ASP A 1 18 ? 4.544 0.710 -6.463 1.00 0.00 18 ASP A N 8
ATOM 2529 C CA . ASP A 1 18 ? 5.384 1.718 -5.824 1.00 0.00 18 ASP A CA 8
ATOM 2530 C C . ASP A 1 18 ? 4.664 2.159 -4.552 1.00 0.00 18 ASP A C 8
ATOM 2531 O O . ASP A 1 18 ? 3.878 3.105 -4.560 1.00 0.00 18 ASP A O 8
ATOM 2541 N N . ARG A 1 19 ? 4.771 1.310 -3.528 1.00 0.00 19 ARG A N 8
ATOM 2542 C CA . ARG A 1 19 ? 3.988 1.371 -2.304 1.00 0.00 19 ARG A CA 8
ATOM 2543 C C . ARG A 1 19 ? 4.555 2.405 -1.319 1.00 0.00 19 ARG A C 8
ATOM 2544 O O . ARG A 1 19 ? 5.680 2.875 -1.486 1.00 0.00 19 ARG A O 8
ATOM 2580 N N . SER A 1 21 ? 6.696 3.318 1.382 1.00 0.00 21 SER A N 8
ATOM 2581 C CA . SER A 1 21 ? 7.935 2.568 1.466 1.00 0.00 21 SER A CA 8
ATOM 2582 C C . SER A 1 21 ? 8.284 2.159 2.896 1.00 0.00 21 SER A C 8
ATOM 2583 O O . SER A 1 21 ? 9.370 1.628 3.120 1.00 0.00 21 SER A O 8
ATOM 2591 N N . TYR A 1 22 ? 7.368 2.320 3.857 1.00 0.00 22 TYR A N 8
ATOM 2592 C CA . TYR A 1 22 ? 7.460 1.551 5.079 1.00 0.00 22 TYR A CA 8
ATOM 2593 C C . TYR A 1 22 ? 7.548 0.057 4.743 1.00 0.00 22 TYR A C 8
ATOM 2594 O O . TYR A 1 22 ? 8.368 -0.631 5.351 1.00 0.00 22 TYR A O 8
ATOM 2612 N N . CYS A 1 23 ? 6.762 -0.449 3.776 1.00 0.00 23 CYS A N 8
ATOM 2613 C CA . CYS A 1 23 ? 6.929 -1.841 3.344 1.00 0.00 23 CYS A CA 8
ATOM 2614 C C . CYS A 1 23 ? 7.862 -1.864 2.130 1.00 0.00 23 CYS A C 8
ATOM 2615 O O . CYS A 1 23 ? 7.510 -2.289 1.031 1.00 0.00 23 CYS A O 8
ATOM 2622 N N . GLY A 1 24 ? 9.066 -1.361 2.352 1.00 0.00 24 GLY A N 8
ATOM 2623 C CA . GLY A 1 24 ? 10.097 -1.235 1.337 1.00 0.00 24 GLY A CA 8
ATOM 2624 C C . GLY A 1 24 ? 11.267 -0.409 1.860 1.00 0.00 24 GLY A C 8
ATOM 2625 O O . GLY A 1 24 ? 11.604 0.619 1.275 1.00 0.00 24 GLY A O 8
ATOM 2629 N N . GLN A 1 25 ? 11.878 -0.873 2.957 1.00 0.00 25 GLN A N 8
ATOM 2630 C CA . GLN A 1 25 ? 13.020 -0.234 3.605 1.00 0.00 25 GLN A CA 8
ATOM 2631 C C . GLN A 1 25 ? 14.086 -1.263 4.012 1.00 0.00 25 GLN A C 8
ATOM 2632 O O . GLN A 1 25 ? 15.063 -0.902 4.661 1.00 0.00 25 GLN A O 8
ATOM 2649 N N . GLY A 1 1 ? -1.437 8.402 2.071 1.00 0.00 1 GLY A N 9
ATOM 2650 C CA . GLY A 1 1 ? -0.598 7.195 1.985 1.00 0.00 1 GLY A CA 9
ATOM 2651 C C . GLY A 1 1 ? -0.886 6.429 0.696 1.00 0.00 1 GLY A C 9
ATOM 2652 O O . GLY A 1 1 ? -0.723 6.986 -0.387 1.00 0.00 1 GLY A O 9
ATOM 2658 N N . CYS A 1 2 ? -1.336 5.174 0.817 1.00 0.00 2 CYS A N 9
ATOM 2659 C CA . CYS A 1 2 ? -1.764 4.386 -0.343 1.00 0.00 2 CYS A CA 9
ATOM 2660 C C . CYS A 1 2 ? -2.875 3.393 0.020 1.00 0.00 2 CYS A C 9
ATOM 2661 O O . CYS A 1 2 ? -3.881 3.396 -0.684 1.00 0.00 2 CYS A O 9
ATOM 2668 N N . CYS A 1 3 ? -2.786 2.577 1.092 1.00 0.00 3 CYS A N 9
ATOM 2669 C CA . CYS A 1 3 ? -3.994 1.952 1.594 1.00 0.00 3 CYS A CA 9
ATOM 2670 C C . CYS A 1 3 ? -4.911 3.018 2.203 1.00 0.00 3 CYS A C 9
ATOM 2671 O O . CYS A 1 3 ? -6.071 2.727 2.489 1.00 0.00 3 CYS A O 9
ATOM 2678 N N . GLY A 1 4 ? -4.410 4.255 2.366 1.00 0.00 4 GLY A N 9
ATOM 2679 C CA . GLY A 1 4 ? -5.258 5.381 2.728 1.00 0.00 4 GLY A CA 9
ATOM 2680 C C . GLY A 1 4 ? -5.997 5.888 1.486 1.00 0.00 4 GLY A C 9
ATOM 2681 O O . GLY A 1 4 ? -5.482 5.757 0.378 1.00 0.00 4 GLY A O 9
ATOM 2685 N N . SER A 1 5 ? -7.190 6.472 1.668 1.00 0.00 5 SER A N 9
ATOM 2686 C CA . SER A 1 5 ? -8.074 6.935 0.586 1.00 0.00 5 SER A CA 9
ATOM 2687 C C . SER A 1 5 ? -8.328 5.825 -0.456 1.00 0.00 5 SER A C 9
ATOM 2688 O O . SER A 1 5 ? -8.493 6.116 -1.638 1.00 0.00 5 SER A O 9
ATOM 2696 N N . TYR A 1 6 ? -8.372 4.557 -0.020 1.00 0.00 6 TYR A N 9
ATOM 2697 C CA . TYR A 1 6 ? -8.573 3.386 -0.870 1.00 0.00 6 TYR A CA 9
ATOM 2698 C C . TYR A 1 6 ? -9.068 2.221 0.001 1.00 0.00 6 TYR A C 9
ATOM 2699 O O . TYR A 1 6 ? -8.895 2.271 1.219 1.00 0.00 6 TYR A O 9
ATOM 2717 N N . PRO A 1 7 ? -9.674 1.171 -0.591 1.00 0.00 7 PRO A N 9
ATOM 2718 C CA . PRO A 1 7 ? -10.063 -0.053 0.111 1.00 0.00 7 PRO A CA 9
ATOM 2719 C C . PRO A 1 7 ? -8.918 -0.669 0.922 1.00 0.00 7 PRO A C 9
ATOM 2720 O O . PRO A 1 7 ? -7.750 -0.428 0.628 1.00 0.00 7 PRO A O 9
ATOM 2731 N N . ASN A 1 8 ? -9.277 -1.463 1.941 1.00 0.00 8 ASN A N 9
ATOM 2732 C CA . ASN A 1 8 ? -8.364 -2.017 2.934 1.00 0.00 8 ASN A CA 9
ATOM 2733 C C . ASN A 1 8 ? -8.441 -3.556 3.014 1.00 0.00 8 ASN A C 9
ATOM 2734 O O . ASN A 1 8 ? -7.439 -4.191 3.334 1.00 0.00 8 ASN A O 9
ATOM 2745 N N . ALA A 1 9 ? -9.605 -4.169 2.765 1.00 0.00 9 ALA A N 9
ATOM 2746 C CA . ALA A 1 9 ? -9.872 -5.581 3.043 1.00 0.00 9 ALA A CA 9
ATOM 2747 C C . ALA A 1 9 ? -8.901 -6.533 2.344 1.00 0.00 9 ALA A C 9
ATOM 2748 O O . ALA A 1 9 ? -8.604 -7.609 2.860 1.00 0.00 9 ALA A O 9
ATOM 2755 N N . ALA A 1 10 ? -8.413 -6.117 1.180 1.00 0.00 10 ALA A N 9
ATOM 2756 C CA . ALA A 1 10 ? -7.421 -6.817 0.376 1.00 0.00 10 ALA A CA 9
ATOM 2757 C C . ALA A 1 10 ? -6.287 -5.847 0.037 1.00 0.00 10 ALA A C 9
ATOM 2758 O O . ALA A 1 10 ? -5.979 -5.620 -1.131 1.00 0.00 10 ALA A O 9
ATOM 2765 N N . CYS A 1 11 ? -5.692 -5.242 1.074 1.00 0.00 11 CYS A N 9
ATOM 2766 C CA . CYS A 1 11 ? -4.802 -4.100 0.929 1.00 0.00 11 CYS A CA 9
ATOM 2767 C C . CYS A 1 11 ? -4.066 -3.839 2.240 1.00 0.00 11 CYS A C 9
ATOM 2768 O O . CYS A 1 11 ? -4.575 -4.064 3.336 1.00 0.00 11 CYS A O 9
ATOM 2775 N N . HIS A 1 12 ? -2.843 -3.339 2.073 1.00 0.00 12 HIS A N 9
ATOM 2776 C CA . HIS A 1 12 ? -1.909 -2.862 3.071 1.00 0.00 12 HIS A CA 9
ATOM 2777 C C . HIS A 1 12 ? -1.062 -1.837 2.301 1.00 0.00 12 HIS A C 9
ATOM 2778 O O . HIS A 1 12 ? -1.089 -1.836 1.067 1.00 0.00 12 HIS A O 9
ATOM 2792 N N . PRO A 1 13 ? -0.330 -0.951 2.976 1.00 0.00 13 PRO A N 9
ATOM 2793 C CA . PRO A 1 13 ? 0.626 -0.015 2.413 1.00 0.00 13 PRO A CA 9
ATOM 2794 C C . PRO A 1 13 ? 1.853 -0.749 1.816 1.00 0.00 13 PRO A C 9
ATOM 2795 O O . PRO A 1 13 ? 2.985 -0.383 2.129 1.00 0.00 13 PRO A O 9
ATOM 2806 N N . CYS A 1 14 ? 1.651 -1.835 1.040 1.00 0.00 14 CYS A N 9
ATOM 2807 C CA . CYS A 1 14 ? 2.713 -2.832 0.797 1.00 0.00 14 CYS A CA 9
ATOM 2808 C C . CYS A 1 14 ? 2.268 -3.717 -0.368 1.00 0.00 14 CYS A C 9
ATOM 2809 O O . CYS A 1 14 ? 3.004 -3.866 -1.340 1.00 0.00 14 CYS A O 9
ATOM 2816 N N . SER A 1 15 ? 1.032 -4.237 -0.304 1.00 0.00 15 SER A N 9
ATOM 2817 C CA . SER A 1 15 ? 0.341 -4.834 -1.440 1.00 0.00 15 SER A CA 9
ATOM 2818 C C . SER A 1 15 ? 0.205 -3.837 -2.607 1.00 0.00 15 SER A C 9
ATOM 2819 O O . SER A 1 15 ? 0.102 -4.274 -3.752 1.00 0.00 15 SER A O 9
ATOM 2827 N N . CYS A 1 16 ? 0.232 -2.516 -2.350 1.00 0.00 16 CYS A N 9
ATOM 2828 C CA . CYS A 1 16 ? 0.318 -1.514 -3.420 1.00 0.00 16 CYS A CA 9
ATOM 2829 C C . CYS A 1 16 ? 1.535 -1.792 -4.313 1.00 0.00 16 CYS A C 9
ATOM 2830 O O . CYS A 1 16 ? 2.514 -2.408 -3.895 1.00 0.00 16 CYS A O 9
ATOM 2837 N N . LYS A 1 17 ? 1.465 -1.317 -5.560 1.00 0.00 17 LYS A N 9
ATOM 2838 C CA . LYS A 1 17 ? 2.475 -1.556 -6.574 1.00 0.00 17 LYS A CA 9
ATOM 2839 C C . LYS A 1 17 ? 3.732 -0.741 -6.260 1.00 0.00 17 LYS A C 9
ATOM 2840 O O . LYS A 1 17 ? 4.804 -1.321 -6.097 1.00 0.00 17 LYS A O 9
ATOM 2859 N N . ASP A 1 18 ? 3.595 0.588 -6.151 1.00 0.00 18 ASP A N 9
ATOM 2860 C CA . ASP A 1 18 ? 4.642 1.483 -5.670 1.00 0.00 18 ASP A CA 9
ATOM 2861 C C . ASP A 1 18 ? 4.234 1.952 -4.277 1.00 0.00 18 ASP A C 9
ATOM 2862 O O . ASP A 1 18 ? 3.505 2.932 -4.132 1.00 0.00 18 ASP A O 9
ATOM 2872 N N . ARG A 1 19 ? 4.491 1.088 -3.293 1.00 0.00 19 ARG A N 9
ATOM 2873 C CA . ARG A 1 19 ? 3.893 1.158 -1.972 1.00 0.00 19 ARG A CA 9
ATOM 2874 C C . ARG A 1 19 ? 4.602 2.172 -1.067 1.00 0.00 19 ARG A C 9
ATOM 2875 O O . ARG A 1 19 ? 5.735 2.570 -1.337 1.00 0.00 19 ARG A O 9
ATOM 2911 N N . SER A 1 21 ? 6.954 3.276 1.637 1.00 0.00 21 SER A N 9
ATOM 2912 C CA . SER A 1 21 ? 8.263 2.663 1.626 1.00 0.00 21 SER A CA 9
ATOM 2913 C C . SER A 1 21 ? 8.569 1.895 2.910 1.00 0.00 21 SER A C 9
ATOM 2914 O O . SER A 1 21 ? 9.578 1.196 2.953 1.00 0.00 21 SER A O 9
ATOM 2922 N N . TYR A 1 22 ? 7.742 2.017 3.956 1.00 0.00 22 TYR A N 9
ATOM 2923 C CA . TYR A 1 22 ? 7.928 1.245 5.170 1.00 0.00 22 TYR A CA 9
ATOM 2924 C C . TYR A 1 22 ? 7.999 -0.256 4.881 1.00 0.00 22 TYR A C 9
ATOM 2925 O O . TYR A 1 22 ? 8.739 -0.957 5.571 1.00 0.00 22 TYR A O 9
ATOM 2943 N N . CYS A 1 23 ? 7.278 -0.749 3.864 1.00 0.00 23 CYS A N 9
ATOM 2944 C CA . CYS A 1 23 ? 7.343 -2.202 3.573 1.00 0.00 23 CYS A CA 9
ATOM 2945 C C . CYS A 1 23 ? 8.538 -2.502 2.630 1.00 0.00 23 CYS A C 9
ATOM 2946 O O . CYS A 1 23 ? 8.695 -3.601 2.106 1.00 0.00 23 CYS A O 9
ATOM 2953 N N . GLY A 1 24 ? 9.474 -1.561 2.505 1.00 0.00 24 GLY A N 9
ATOM 2954 C CA . GLY A 1 24 ? 10.710 -1.684 1.745 1.00 0.00 24 GLY A CA 9
ATOM 2955 C C . GLY A 1 24 ? 11.862 -1.048 2.517 1.00 0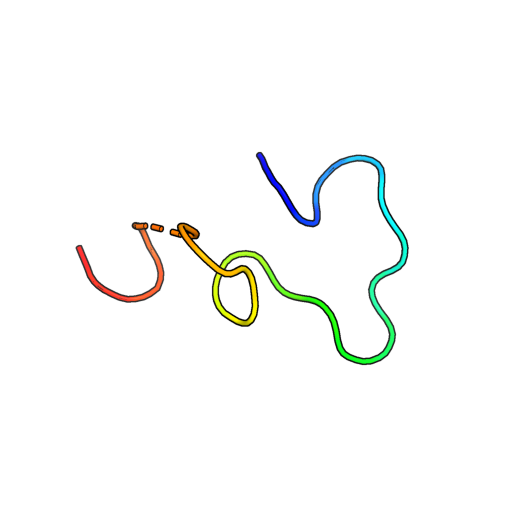.00 24 GLY A C 9
ATOM 2956 O O . GLY A 1 24 ? 12.687 -0.351 1.932 1.00 0.00 24 GLY A O 9
ATOM 2960 N N . GLN A 1 25 ? 11.904 -1.302 3.832 1.00 0.00 25 GLN A N 9
ATOM 2961 C CA . GLN A 1 25 ? 12.954 -0.868 4.750 1.00 0.00 25 GLN A CA 9
ATOM 2962 C C . GLN A 1 25 ? 13.140 -1.961 5.802 1.00 0.00 25 GLN A C 9
ATOM 2963 O O . GLN A 1 25 ? 14.231 -2.509 5.945 1.00 0.00 25 GLN A O 9
ATOM 2980 N N . GLY A 1 1 ? 0.416 8.478 1.112 1.00 0.00 1 GLY A N 10
ATOM 2981 C CA . GLY A 1 1 ? -0.127 7.112 1.007 1.00 0.00 1 GLY A CA 10
ATOM 2982 C C . GLY A 1 1 ? -0.170 6.636 -0.444 1.00 0.00 1 GLY A C 10
ATOM 2983 O O . GLY A 1 1 ? 0.403 7.282 -1.320 1.00 0.00 1 GLY A O 10
ATOM 2989 N N . CYS A 1 2 ? -0.852 5.512 -0.692 1.00 0.00 2 CYS A N 10
ATOM 2990 C CA . CYS A 1 2 ? -1.070 5.002 -2.041 1.00 0.00 2 CYS A CA 10
ATOM 2991 C C . CYS A 1 2 ? -2.349 4.148 -2.041 1.00 0.00 2 CYS A C 10
ATOM 2992 O O . CYS A 1 2 ? -3.336 4.597 -2.621 1.00 0.00 2 CYS A O 10
ATOM 2999 N N . CYS A 1 3 ? -2.407 2.977 -1.377 1.00 0.00 3 CYS A N 10
ATOM 3000 C CA . CYS A 1 3 ? -3.659 2.277 -1.166 1.00 0.00 3 CYS A CA 10
ATOM 3001 C C . CYS A 1 3 ? -4.323 2.797 0.121 1.00 0.00 3 CYS A C 10
ATOM 3002 O O . CYS A 1 3 ? -5.307 2.219 0.578 1.00 0.00 3 CYS A O 10
ATOM 3009 N N . GLY A 1 4 ? -3.804 3.896 0.699 1.00 0.00 4 GLY A N 10
ATOM 3010 C CA . GLY A 1 4 ? -4.416 4.532 1.864 1.00 0.00 4 GLY A CA 10
ATOM 3011 C C . GLY A 1 4 ? -5.770 5.135 1.479 1.00 0.00 4 GLY A C 10
ATOM 3012 O O . GLY A 1 4 ? -5.955 5.555 0.338 1.00 0.00 4 GLY A O 10
ATOM 3016 N N . SER A 1 5 ? -6.710 5.167 2.435 1.00 0.00 5 SER A N 10
ATOM 3017 C CA . SER A 1 5 ? -8.093 5.631 2.247 1.00 0.00 5 SER A CA 10
ATOM 3018 C C . SER A 1 5 ? -8.820 4.784 1.188 1.00 0.00 5 SER A C 10
ATOM 3019 O O . SER A 1 5 ? -9.698 5.294 0.494 1.00 0.00 5 SER A O 10
ATOM 3027 N N . TYR A 1 6 ? -8.487 3.487 1.097 1.00 0.00 6 TYR A N 10
ATOM 3028 C CA . TYR A 1 6 ? -9.185 2.494 0.286 1.00 0.00 6 TYR A CA 10
ATOM 3029 C C . TYR A 1 6 ? -9.143 1.164 1.061 1.00 0.00 6 TYR A C 10
ATOM 3030 O O . TYR A 1 6 ? -8.160 0.936 1.767 1.00 0.00 6 TYR A O 10
ATOM 3048 N N . PRO A 1 7 ? -10.192 0.313 1.043 1.00 0.00 7 PRO A N 10
ATOM 3049 C CA . PRO A 1 7 ? -10.426 -0.600 2.155 1.00 0.00 7 PRO A CA 10
ATOM 3050 C C . PRO A 1 7 ? -9.479 -1.798 2.088 1.00 0.00 7 PRO A C 10
ATOM 3051 O O . PRO A 1 7 ? -9.344 -2.421 1.036 1.00 0.00 7 PRO A O 10
ATOM 3062 N N . ASN A 1 8 ? -8.811 -2.098 3.210 1.00 0.00 8 ASN A N 10
ATOM 3063 C CA . ASN A 1 8 ? -7.670 -3.005 3.278 1.00 0.00 8 ASN A CA 10
ATOM 3064 C C . ASN A 1 8 ? -8.101 -4.479 3.312 1.00 0.00 8 ASN A C 10
ATOM 3065 O O . ASN A 1 8 ? -7.560 -5.267 4.087 1.00 0.00 8 ASN A O 10
ATOM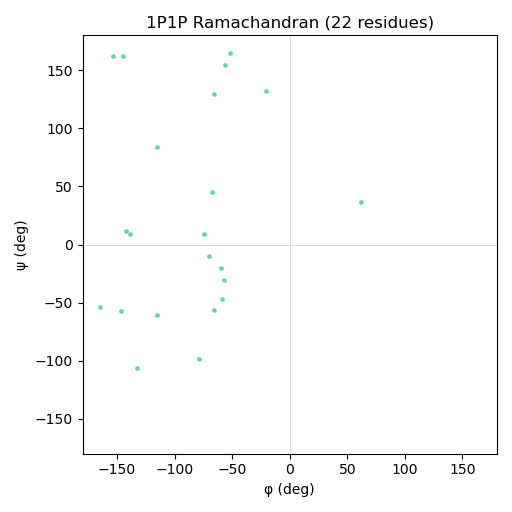 3076 N N . ALA A 1 9 ? -8.990 -4.882 2.394 1.00 0.00 9 ALA A N 10
ATOM 3077 C CA . ALA A 1 9 ? -9.169 -6.280 2.018 1.00 0.00 9 ALA A CA 10
ATOM 3078 C C . ALA A 1 9 ? -7.824 -6.896 1.630 1.00 0.00 9 ALA A C 10
ATOM 3079 O O . ALA A 1 9 ? -7.378 -7.882 2.212 1.00 0.00 9 ALA A O 10
ATOM 3086 N N . ALA A 1 10 ? -7.182 -6.253 0.661 1.00 0.00 10 ALA A N 10
ATOM 3087 C CA . ALA A 1 10 ? -5.814 -6.491 0.224 1.00 0.00 10 ALA A CA 10
ATOM 3088 C C . ALA A 1 10 ? -5.256 -5.187 -0.355 1.00 0.00 10 ALA A C 10
ATOM 3089 O O . ALA A 1 10 ? -4.828 -5.140 -1.507 1.00 0.00 10 ALA A O 10
ATOM 3096 N N . CYS A 1 11 ? -5.300 -4.117 0.450 1.00 0.00 11 CYS A N 10
ATOM 3097 C CA . CYS A 1 11 ? -5.026 -2.753 0.012 1.00 0.00 11 CYS A CA 10
ATOM 3098 C C . CYS A 1 11 ? -4.289 -1.994 1.108 1.00 0.00 11 CYS A C 10
ATOM 3099 O O . CYS A 1 11 ? -4.759 -0.991 1.643 1.00 0.00 11 CYS A O 10
ATOM 3106 N N . HIS A 1 12 ? -3.090 -2.493 1.399 1.00 0.00 12 HIS A N 10
ATOM 3107 C CA . HIS A 1 12 ? -2.076 -1.835 2.210 1.00 0.00 12 HIS A CA 10
ATOM 3108 C C . HIS A 1 12 ? -1.194 -1.028 1.249 1.00 0.00 12 HIS A C 10
ATOM 3109 O O . HIS A 1 12 ? -1.193 -1.307 0.049 1.00 0.00 12 HIS A O 10
ATOM 3123 N N . PRO A 1 13 ? -0.443 -0.043 1.755 1.00 0.00 13 PRO A N 10
ATOM 3124 C CA . PRO A 1 13 ? 0.642 0.681 1.112 1.00 0.00 13 PRO A CA 10
ATOM 3125 C C . PRO A 1 13 ? 1.812 -0.274 0.766 1.00 0.00 13 PRO A C 10
ATOM 3126 O O . PRO A 1 13 ? 2.937 -0.035 1.202 1.00 0.00 13 PRO A O 10
ATOM 3137 N N . CYS A 1 14 ? 1.549 -1.403 0.078 1.00 0.00 14 CYS A N 10
ATOM 3138 C CA . CYS A 1 14 ? 2.481 -2.546 0.006 1.00 0.00 14 CYS A CA 10
ATOM 3139 C C . CYS A 1 14 ? 2.042 -3.459 -1.138 1.00 0.00 14 CYS A C 10
ATOM 3140 O O . CYS A 1 14 ? 2.853 -3.785 -2.002 1.00 0.00 14 CYS A O 10
ATOM 3147 N N . SER A 1 15 ? 0.745 -3.804 -1.196 1.00 0.00 15 SER A N 10
ATOM 3148 C CA . SER A 1 15 ? 0.116 -4.369 -2.383 1.00 0.00 15 SER A CA 10
ATOM 3149 C C . SER A 1 15 ? 0.248 -3.424 -3.591 1.00 0.00 15 SER A C 10
ATOM 3150 O O . SER A 1 15 ? 0.155 -3.896 -4.723 1.00 0.00 15 SER A O 10
ATOM 3158 N N . CYS A 1 16 ? 0.482 -2.115 -3.380 1.00 0.00 16 CYS A N 10
ATOM 3159 C CA . CYS A 1 16 ? 0.840 -1.210 -4.478 1.00 0.00 16 CYS A CA 10
ATOM 3160 C C . CYS A 1 16 ? 2.113 -1.715 -5.167 1.00 0.00 16 CYS A C 10
ATOM 3161 O O . CYS A 1 16 ? 2.960 -2.369 -4.561 1.00 0.00 16 CYS A O 10
ATOM 3168 N N . LYS A 1 17 ? 2.235 -1.392 -6.455 1.00 0.00 17 LYS A N 10
ATOM 3169 C CA . LYS A 1 17 ? 3.304 -1.853 -7.321 1.00 0.00 17 LYS A CA 10
ATOM 3170 C C . LYS A 1 17 ? 4.607 -1.131 -6.974 1.00 0.00 17 LYS A C 10
ATOM 3171 O O . LYS A 1 17 ? 5.623 -1.783 -6.741 1.00 0.00 17 LYS A O 10
ATOM 3190 N N . ASP A 1 18 ? 4.563 0.206 -6.920 1.00 0.00 18 ASP A N 10
ATOM 3191 C CA . ASP A 1 18 ? 5.621 1.044 -6.376 1.00 0.00 18 ASP A CA 10
ATOM 3192 C C . ASP A 1 18 ? 5.089 1.658 -5.083 1.00 0.00 18 ASP A C 10
ATOM 3193 O O . ASP A 1 18 ? 4.379 2.661 -5.125 1.00 0.00 18 ASP A O 10
ATOM 3203 N N . ARG A 1 19 ? 5.215 0.904 -3.985 1.00 0.00 19 ARG A N 10
ATOM 3204 C CA . ARG A 1 19 ? 4.481 1.159 -2.755 1.00 0.00 19 ARG A CA 10
ATOM 3205 C C . ARG A 1 19 ? 5.224 2.198 -1.912 1.00 0.00 19 ARG A C 10
ATOM 3206 O O . ARG A 1 19 ? 6.439 2.343 -2.048 1.00 0.00 19 ARG A O 10
ATOM 3242 N N . SER A 1 21 ? 7.336 3.051 1.043 1.00 0.00 21 SER A N 10
ATOM 3243 C CA . SER A 1 21 ? 8.391 2.134 1.435 1.00 0.00 21 SER A CA 10
ATOM 3244 C C . SER A 1 21 ? 8.445 1.898 2.947 1.00 0.00 21 SER A C 10
ATOM 3245 O O . SER A 1 21 ? 9.392 1.277 3.430 1.00 0.00 21 SER A O 10
ATOM 3253 N N . TYR A 1 22 ? 7.425 2.320 3.702 1.00 0.00 22 TYR A N 10
ATOM 3254 C CA . TYR A 1 22 ? 7.199 1.736 5.009 1.00 0.00 22 TYR A CA 10
ATOM 3255 C C . TYR A 1 22 ? 7.068 0.210 4.887 1.00 0.00 22 TYR A C 10
ATOM 3256 O O . TYR A 1 22 ? 7.629 -0.496 5.722 1.00 0.00 22 TYR A O 10
ATOM 3274 N N . CYS A 1 23 ? 6.373 -0.305 3.860 1.00 0.00 23 CYS A N 10
ATOM 3275 C CA . CYS A 1 23 ? 6.385 -1.746 3.581 1.00 0.00 23 CYS A CA 10
ATOM 3276 C C . CYS A 1 23 ? 7.447 -2.031 2.515 1.00 0.00 23 CYS A C 10
ATOM 3277 O O . CYS A 1 23 ? 7.168 -2.496 1.411 1.00 0.00 23 CYS A O 10
ATOM 3284 N N . GLY A 1 24 ? 8.682 -1.714 2.866 1.00 0.00 24 GLY A N 10
ATOM 3285 C CA . GLY A 1 24 ? 9.825 -1.833 1.972 1.00 0.00 24 GLY A CA 10
ATOM 3286 C C . GLY A 1 24 ? 11.103 -1.351 2.648 1.00 0.00 24 GLY A C 10
ATOM 3287 O O . GLY A 1 24 ? 11.663 -0.330 2.255 1.00 0.00 24 GLY A O 10
ATOM 3291 N N . GLN A 1 25 ? 11.566 -2.096 3.659 1.00 0.00 25 GLN A N 10
ATOM 3292 C CA . GLN A 1 25 ? 12.772 -1.772 4.413 1.00 0.00 25 GLN A CA 10
ATOM 3293 C C . GLN A 1 25 ? 13.230 -3.046 5.127 1.00 0.00 25 GLN A C 10
ATOM 3294 O O . GLN A 1 25 ? 13.320 -3.102 6.351 1.00 0.00 25 GLN A O 10
ATOM 3311 N N . GLY A 1 1 ? -3.042 7.682 -0.501 1.00 0.00 1 GLY A N 11
ATOM 3312 C CA . GLY A 1 1 ? -1.817 6.944 -0.152 1.00 0.00 1 GLY A CA 11
ATOM 3313 C C . GLY A 1 1 ? -1.886 5.517 -0.683 1.00 0.00 1 GLY A C 11
ATOM 3314 O O . GLY A 1 1 ? -1.775 5.314 -1.889 1.00 0.00 1 GLY A O 11
ATOM 3320 N N . CYS A 1 2 ? -2.106 4.547 0.213 1.00 0.00 2 CYS A N 11
ATOM 3321 C CA . CYS A 1 2 ? -2.349 3.150 -0.161 1.00 0.00 2 CYS A CA 11
ATOM 3322 C C . CYS A 1 2 ? -3.293 2.518 0.847 1.00 0.00 2 CYS A C 11
ATOM 3323 O O . CYS A 1 2 ? -4.370 2.097 0.440 1.00 0.00 2 CYS A O 11
ATOM 3330 N N . CYS A 1 3 ? -2.943 2.486 2.142 1.00 0.00 3 CYS A N 11
ATOM 3331 C CA . CYS A 1 3 ? -3.930 2.291 3.187 1.00 0.00 3 CYS A CA 11
ATOM 3332 C C . CYS A 1 3 ? -4.172 3.635 3.872 1.00 0.00 3 CYS A C 11
ATOM 3333 O O . CYS A 1 3 ? -4.530 3.682 5.047 1.00 0.00 3 CYS A O 11
ATOM 3340 N N . GLY A 1 4 ? -4.030 4.722 3.095 1.00 0.00 4 GLY A N 11
ATOM 3341 C CA . GLY A 1 4 ? -4.647 6.010 3.380 1.00 0.00 4 GLY A CA 11
ATOM 3342 C C . GLY A 1 4 ? -5.406 6.459 2.129 1.00 0.00 4 GLY A C 11
ATOM 3343 O O . GLY A 1 4 ? -4.987 6.128 1.021 1.00 0.00 4 GLY A O 11
ATOM 3347 N N . SER A 1 5 ? -6.512 7.197 2.299 1.00 0.00 5 SER A N 11
ATOM 3348 C CA . SER A 1 5 ? -7.446 7.583 1.228 1.00 0.00 5 SER A CA 11
ATOM 3349 C C . SER A 1 5 ? -7.860 6.370 0.373 1.00 0.00 5 SER A C 11
ATOM 3350 O O . SER A 1 5 ? -8.004 6.504 -0.842 1.00 0.00 5 SER A O 11
ATOM 3358 N N . TYR A 1 6 ? -8.036 5.191 0.990 1.00 0.00 6 TYR A N 11
ATOM 3359 C CA . TYR A 1 6 ? -8.290 3.927 0.303 1.00 0.00 6 TYR A CA 11
ATOM 3360 C C . TYR A 1 6 ? -8.890 2.913 1.289 1.00 0.00 6 TYR A C 11
ATOM 3361 O O . TYR A 1 6 ? -8.800 3.121 2.499 1.00 0.00 6 TYR A O 11
ATOM 3379 N N . PRO A 1 7 ? -9.510 1.823 0.798 1.00 0.00 7 PRO A N 11
ATOM 3380 C CA . PRO A 1 7 ? -10.198 0.817 1.612 1.00 0.00 7 PRO A CA 11
ATOM 3381 C C . PRO A 1 7 ? -9.211 -0.187 2.239 1.00 0.00 7 PRO A C 11
ATOM 3382 O O . PRO A 1 7 ? -8.027 0.106 2.398 1.00 0.00 7 PRO A O 11
ATOM 3393 N N . ASN A 1 8 ? -9.728 -1.359 2.627 1.00 0.00 8 ASN A N 11
ATOM 3394 C CA . ASN A 1 8 ? -9.030 -2.434 3.315 1.00 0.00 8 ASN A CA 11
ATOM 3395 C C . ASN A 1 8 ? -9.694 -3.781 3.012 1.00 0.00 8 ASN A C 11
ATOM 3396 O O . ASN A 1 8 ? -9.778 -4.645 3.884 1.00 0.00 8 ASN A O 11
ATOM 3407 N N . ALA A 1 9 ? -10.082 -3.993 1.747 1.00 0.00 9 ALA A N 11
ATOM 3408 C CA . ALA A 1 9 ? -10.451 -5.311 1.237 1.00 0.00 9 ALA A CA 11
ATOM 3409 C C . ALA A 1 9 ? -9.338 -6.324 1.507 1.00 0.00 9 ALA A C 11
ATOM 3410 O O . ALA A 1 9 ? -9.560 -7.377 2.101 1.00 0.00 9 ALA A O 11
ATOM 3417 N N . ALA A 1 10 ? -8.134 -5.950 1.088 1.00 0.00 10 ALA A N 11
ATOM 3418 C CA . ALA A 1 10 ? -6.877 -6.623 1.383 1.00 0.00 10 ALA A CA 11
ATOM 3419 C C . ALA A 1 10 ? -5.741 -5.597 1.364 1.00 0.00 10 ALA A C 11
ATOM 3420 O O . ALA A 1 10 ? -4.699 -5.824 0.751 1.00 0.00 10 ALA A O 11
ATOM 3427 N N . CYS A 1 11 ? -5.949 -4.455 2.033 1.00 0.00 11 CYS A N 11
ATOM 3428 C CA . CYS A 1 11 ? -4.987 -3.366 2.045 1.00 0.00 11 CYS A CA 11
ATOM 3429 C C . CYS A 1 11 ? -3.996 -3.553 3.196 1.00 0.00 11 CYS A C 11
ATOM 3430 O O . CYS A 1 11 ? -4.343 -3.406 4.367 1.00 0.00 11 CYS A O 11
ATOM 3437 N N . HIS A 1 12 ? -2.742 -3.827 2.827 1.00 0.00 12 HIS A N 11
ATOM 3438 C CA . HIS A 1 12 ? -1.565 -3.495 3.613 1.00 0.00 12 HIS A CA 11
ATOM 3439 C C . HIS A 1 12 ? -0.856 -2.431 2.766 1.00 0.00 12 HIS A C 11
ATOM 3440 O O . HIS A 1 12 ? -1.042 -2.413 1.547 1.00 0.00 12 HIS A O 11
ATOM 3454 N N . PRO A 1 13 ? -0.096 -1.518 3.379 1.00 0.00 13 PRO A N 11
ATOM 3455 C CA . PRO A 1 13 ? 0.674 -0.461 2.757 1.00 0.00 13 PRO A CA 11
ATOM 3456 C C . PRO A 1 13 ? 1.860 -1.055 1.956 1.00 0.00 13 PRO A C 11
ATOM 3457 O O . PRO A 1 13 ? 2.999 -0.660 2.193 1.00 0.00 13 PRO A O 11
ATOM 3468 N N . CYS A 1 14 ? 1.629 -2.078 1.105 1.00 0.00 14 CYS A N 11
ATOM 3469 C CA . CYS A 1 14 ? 2.700 -3.018 0.710 1.00 0.00 14 CYS A CA 11
ATOM 3470 C C . CYS A 1 14 ? 2.293 -3.818 -0.530 1.00 0.00 14 CYS A C 11
ATOM 3471 O O . CYS A 1 14 ? 3.097 -3.934 -1.453 1.00 0.00 14 CYS A O 11
ATOM 3478 N N . SER A 1 15 ? 1.055 -4.332 -0.588 1.00 0.00 15 SER A N 11
ATOM 3479 C CA . SER A 1 15 ? 0.500 -4.949 -1.788 1.00 0.00 15 SER A CA 11
ATOM 3480 C C . SER A 1 15 ? 0.535 -3.977 -2.984 1.00 0.00 15 SER A C 11
ATOM 3481 O O . SER A 1 15 ? 0.609 -4.423 -4.128 1.00 0.00 15 SER A O 11
ATOM 3489 N 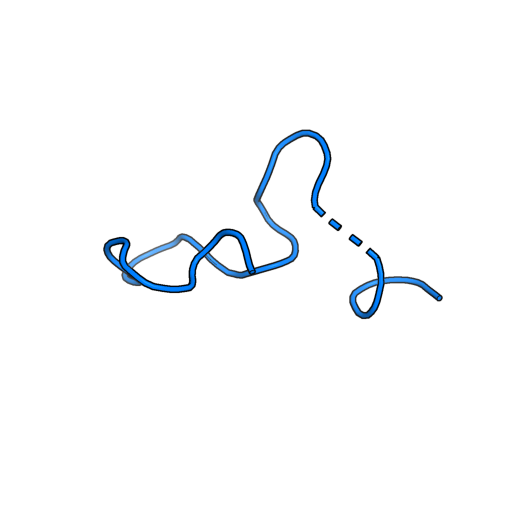N . CYS A 1 16 ? 0.523 -2.659 -2.727 1.00 0.00 16 CYS A N 11
ATOM 3490 C CA . CYS A 1 16 ? 0.751 -1.634 -3.753 1.00 0.00 16 CYS A CA 11
ATOM 3491 C C . CYS A 1 16 ? 2.061 -1.876 -4.511 1.00 0.00 16 CYS A C 11
ATOM 3492 O O . CYS A 1 16 ? 2.999 -2.495 -4.012 1.00 0.00 16 CYS A O 11
ATOM 3499 N N . LYS A 1 17 ? 2.115 -1.317 -5.724 1.00 0.00 17 LYS A N 11
ATOM 3500 C CA . LYS A 1 17 ? 3.272 -1.346 -6.594 1.00 0.00 17 LYS A CA 11
ATOM 3501 C C . LYS A 1 17 ? 4.294 -0.334 -6.071 1.00 0.00 17 LYS A C 11
ATOM 3502 O O . LYS A 1 17 ? 5.412 -0.718 -5.734 1.00 0.00 17 LYS A O 11
ATOM 3521 N N . ASP A 1 18 ? 3.898 0.944 -5.974 1.00 0.00 18 ASP A N 11
ATOM 3522 C CA . ASP A 1 18 ? 4.663 1.977 -5.285 1.00 0.00 18 ASP A CA 11
ATOM 3523 C C . ASP A 1 18 ? 3.986 2.234 -3.937 1.00 0.00 18 ASP A C 11
ATOM 3524 O O . ASP A 1 18 ? 3.119 3.098 -3.818 1.00 0.00 18 ASP A O 11
ATOM 3534 N N . ARG A 1 19 ? 4.302 1.374 -2.964 1.00 0.00 19 ARG A N 11
ATOM 3535 C CA . ARG A 1 19 ? 3.667 1.317 -1.658 1.00 0.00 19 ARG A CA 11
ATOM 3536 C C . ARG A 1 19 ? 4.305 2.327 -0.703 1.00 0.00 19 ARG A C 11
ATOM 3537 O O . ARG A 1 19 ? 5.450 2.725 -0.921 1.00 0.00 19 ARG A O 11
ATOM 3573 N N . SER A 1 21 ? 6.653 2.967 1.958 1.00 0.00 21 SER A N 11
ATOM 3574 C CA . SER A 1 21 ? 7.861 2.158 1.985 1.00 0.00 21 SER A CA 11
ATOM 3575 C C . SER A 1 21 ? 8.270 1.749 3.398 1.00 0.00 21 SER A C 11
ATOM 3576 O O . SER A 1 21 ? 9.355 1.200 3.573 1.00 0.00 21 SER A O 11
ATOM 3584 N N . TYR A 1 22 ? 7.413 1.946 4.404 1.00 0.00 22 TYR A N 11
ATOM 3585 C CA . TYR A 1 22 ? 7.547 1.181 5.628 1.00 0.00 22 TYR A CA 11
ATOM 3586 C C . TYR A 1 22 ? 7.577 -0.319 5.305 1.00 0.00 22 TYR A C 11
ATOM 3587 O O . TYR A 1 22 ? 8.385 -1.030 5.902 1.00 0.00 22 TYR A O 11
ATOM 3605 N N . CYS A 1 23 ? 6.768 -0.799 4.346 1.00 0.00 23 CYS A N 11
ATOM 3606 C CA . CYS A 1 23 ? 6.920 -2.180 3.873 1.00 0.00 23 CYS A CA 11
ATOM 3607 C C . CYS A 1 23 ? 7.866 -2.179 2.668 1.00 0.00 23 CYS A C 11
ATOM 3608 O O . CYS A 1 23 ? 7.526 -2.568 1.551 1.00 0.00 23 CYS A O 11
ATOM 3615 N N . GLY A 1 24 ? 9.077 -1.715 2.931 1.00 0.00 24 GLY A N 11
ATOM 3616 C CA . GLY A 1 24 ? 10.184 -1.687 1.987 1.00 0.00 24 GLY A CA 11
ATOM 3617 C C . GLY A 1 24 ? 11.425 -1.034 2.595 1.00 0.00 24 GLY A C 11
ATOM 3618 O O . GLY A 1 24 ? 12.191 -0.395 1.876 1.00 0.00 24 GLY A O 11
ATOM 3622 N N . GLN A 1 25 ? 11.627 -1.212 3.908 1.00 0.00 25 GLN A N 11
ATOM 3623 C CA . GLN A 1 25 ? 12.775 -0.725 4.667 1.00 0.00 25 GLN A CA 11
ATOM 3624 C C . GLN A 1 25 ? 13.041 -1.746 5.775 1.00 0.00 25 GLN A C 11
ATOM 3625 O O . GLN A 1 25 ? 12.971 -1.436 6.962 1.00 0.00 25 GLN A O 11
ATOM 3642 N N . GLY A 1 1 ? -0.604 8.535 1.337 1.00 0.00 1 GLY A N 12
ATOM 3643 C CA . GLY A 1 1 ? 0.086 7.234 1.328 1.00 0.00 1 GLY A CA 12
ATOM 3644 C C . GLY A 1 1 ? -0.380 6.376 0.153 1.00 0.00 1 GLY A C 12
ATOM 3645 O O . GLY A 1 1 ? -0.235 6.792 -0.994 1.00 0.00 1 GLY A O 12
ATOM 3651 N N . CYS A 1 2 ? -0.955 5.201 0.443 1.00 0.00 2 CYS A N 12
ATOM 3652 C CA . CYS A 1 2 ? -1.547 4.343 -0.588 1.00 0.00 2 CYS A CA 12
ATOM 3653 C C . CYS A 1 2 ? -2.814 3.651 -0.071 1.00 0.00 2 CYS A C 12
ATOM 3654 O O . CYS A 1 2 ? -3.846 3.831 -0.710 1.00 0.00 2 CYS A O 12
ATOM 3661 N N . CYS A 1 3 ? -2.820 2.924 1.066 1.00 0.00 3 CYS A N 12
ATOM 3662 C CA . CYS A 1 3 ? -4.088 2.585 1.684 1.00 0.00 3 CYS A CA 12
ATOM 3663 C C . CYS A 1 3 ? -4.638 3.806 2.431 1.00 0.00 3 CYS A C 12
ATOM 3664 O O . CYS A 1 3 ? -5.651 3.690 3.118 1.00 0.00 3 CYS A O 12
ATOM 3671 N N . GLY A 1 4 ? -3.984 4.973 2.284 1.00 0.00 4 GLY A N 12
ATOM 3672 C CA . GLY A 1 4 ? -4.352 6.221 2.942 1.00 0.00 4 GLY A CA 12
ATOM 3673 C C . GLY A 1 4 ? -5.824 6.593 2.802 1.00 0.00 4 GLY A C 12
ATOM 3674 O O . GLY A 1 4 ? -6.430 7.121 3.732 1.00 0.00 4 GLY A O 12
ATOM 3678 N N . SER A 1 5 ? -6.369 6.304 1.628 1.00 0.00 5 SER A N 12
ATOM 3679 C CA . SER A 1 5 ? -7.750 6.594 1.251 1.00 0.00 5 SER A CA 12
ATOM 3680 C C . SER A 1 5 ? -8.313 5.497 0.336 1.00 0.00 5 SER A C 12
ATOM 3681 O O . SER A 1 5 ? -9.041 5.814 -0.603 1.00 0.00 5 SER A O 12
ATOM 3689 N N . TYR A 1 6 ? -7.980 4.218 0.581 1.00 0.00 6 TYR A N 12
ATOM 3690 C CA . TYR A 1 6 ? -8.401 3.106 -0.271 1.00 0.00 6 TYR A CA 12
ATOM 3691 C C . TYR A 1 6 ? -8.651 1.869 0.611 1.00 0.00 6 TYR A C 12
ATOM 3692 O O . TYR A 1 6 ? -7.996 1.749 1.646 1.00 0.00 6 TYR A O 12
ATOM 3710 N N . PRO A 1 7 ? -9.621 0.981 0.296 1.00 0.00 7 PRO A N 12
ATOM 3711 C CA . PRO A 1 7 ? -10.249 0.159 1.331 1.00 0.00 7 PRO A CA 12
ATOM 3712 C C . PRO A 1 7 ? -9.485 -1.149 1.561 1.00 0.00 7 PRO A C 12
ATOM 3713 O O . PRO A 1 7 ? -9.009 -1.763 0.608 1.00 0.00 7 PRO A O 12
ATOM 3724 N N . ASN A 1 8 ? -9.421 -1.592 2.824 1.00 0.00 8 ASN A N 12
ATOM 3725 C CA . ASN A 1 8 ? -8.713 -2.784 3.290 1.00 0.00 8 ASN A CA 12
ATOM 3726 C C . ASN A 1 8 ? -9.458 -4.087 2.955 1.00 0.00 8 ASN A C 12
ATOM 3727 O O . ASN A 1 8 ? -9.396 -5.047 3.722 1.00 0.00 8 ASN A O 12
ATOM 3738 N N . ALA A 1 9 ? -10.074 -4.166 1.769 1.00 0.00 9 ALA A N 12
ATOM 3739 C CA . ALA A 1 9 ? -10.478 -5.432 1.166 1.00 0.00 9 ALA A CA 12
ATOM 3740 C C . ALA A 1 9 ? -9.287 -6.387 1.052 1.00 0.00 9 ALA A C 12
ATOM 3741 O O . ALA A 1 9 ? -9.321 -7.515 1.539 1.00 0.00 9 ALA A O 12
ATOM 3748 N N . ALA A 1 10 ? -8.236 -5.889 0.409 1.00 0.00 10 ALA A N 12
ATOM 3749 C CA . ALA A 1 10 ? -6.949 -6.537 0.194 1.00 0.00 10 ALA A CA 12
ATOM 3750 C C . ALA A 1 10 ? -5.918 -5.443 -0.096 1.00 0.00 10 ALA A C 12
ATOM 3751 O O . ALA A 1 10 ? -5.439 -5.301 -1.219 1.00 0.00 10 ALA A O 12
ATOM 3758 N N . CYS A 1 11 ? -5.624 -4.637 0.930 1.00 0.00 11 CYS A N 12
ATOM 3759 C CA . CYS A 1 11 ? -4.901 -3.379 0.818 1.00 0.00 11 CYS A CA 12
ATOM 3760 C C . CYS A 1 11 ? -4.152 -3.140 2.121 1.00 0.00 11 CYS A C 12
ATOM 3761 O O . CYS A 1 11 ? -4.741 -2.784 3.137 1.00 0.00 11 CYS A O 12
ATOM 3768 N N . HIS A 1 12 ? -2.837 -3.339 2.058 1.00 0.00 12 HIS A N 12
ATOM 3769 C CA . HIS A 1 12 ? -1.855 -2.852 3.008 1.00 0.00 12 HIS A CA 12
ATOM 3770 C C . HIS A 1 12 ? -0.980 -1.874 2.211 1.00 0.00 12 HIS A C 12
ATOM 3771 O O . HIS A 1 12 ? -0.982 -1.927 0.980 1.00 0.00 12 HIS A O 12
ATOM 3785 N N . PRO A 1 13 ? -0.248 -0.973 2.875 1.00 0.00 13 PRO A N 12
ATOM 3786 C CA . PRO A 1 13 ? 0.740 -0.062 2.319 1.00 0.00 13 PRO A CA 12
ATOM 3787 C C . PRO A 1 13 ? 1.972 -0.823 1.771 1.00 0.00 13 PRO A C 12
ATOM 3788 O O . PRO A 1 13 ? 3.101 -0.459 2.096 1.00 0.00 13 PRO A O 12
ATOM 3799 N N . CYS A 1 14 ? 1.773 -1.930 1.028 1.00 0.00 14 CYS A N 12
ATOM 3800 C CA . CYS A 1 14 ? 2.824 -2.949 0.834 1.00 0.00 14 CYS A CA 12
ATOM 3801 C C . CYS A 1 14 ? 2.388 -3.863 -0.309 1.00 0.00 14 CYS A C 12
ATOM 3802 O O . CYS A 1 14 ? 3.130 -4.039 -1.273 1.00 0.00 14 CYS A O 12
ATOM 3809 N N . SER A 1 15 ? 1.151 -4.377 -0.235 1.00 0.00 15 SER A N 12
ATOM 3810 C CA . SER A 1 15 ? 0.468 -5.033 -1.340 1.00 0.00 15 SER A CA 12
ATOM 3811 C C . SER A 1 15 ? 0.354 -4.106 -2.560 1.00 0.00 15 SER A C 12
ATOM 3812 O O . SER A 1 15 ? 0.227 -4.601 -3.679 1.00 0.00 15 SER A O 12
ATOM 3820 N N . CYS A 1 16 ? 0.409 -2.777 -2.364 1.00 0.00 16 CYS A N 12
ATOM 3821 C CA . CYS A 1 16 ? 0.458 -1.813 -3.461 1.00 0.00 16 CYS A CA 12
ATOM 3822 C C . CYS A 1 16 ? 1.669 -2.093 -4.361 1.00 0.00 16 CYS A C 12
ATOM 3823 O O . CYS A 1 16 ? 2.665 -2.667 -3.926 1.00 0.00 16 CYS A O 12
ATOM 3830 N N . LYS A 1 17 ? 1.576 -1.682 -5.631 1.00 0.00 17 LYS A N 12
ATOM 3831 C CA . LYS A 1 17 ? 2.595 -1.935 -6.634 1.00 0.00 17 LYS A CA 12
ATOM 3832 C C . LYS A 1 17 ? 3.856 -1.127 -6.312 1.00 0.00 17 LYS A C 12
ATOM 3833 O O . LYS A 1 17 ? 4.920 -1.713 -6.123 1.00 0.00 17 LYS A O 12
ATOM 3852 N N . ASP A 1 18 ? 3.731 0.204 -6.232 1.00 0.00 18 ASP A N 12
ATOM 3853 C CA . ASP A 1 18 ? 4.789 1.101 -5.782 1.00 0.00 18 ASP A CA 12
ATOM 3854 C C . ASP A 1 18 ? 4.392 1.615 -4.401 1.00 0.00 18 ASP A C 12
ATOM 3855 O O . ASP A 1 18 ? 3.651 2.590 -4.286 1.00 0.00 18 ASP A O 12
ATOM 3865 N N . ARG A 1 19 ? 4.662 0.789 -3.387 1.00 0.00 19 ARG A N 12
ATOM 3866 C CA . ARG A 1 19 ? 4.063 0.908 -2.069 1.00 0.00 19 ARG A CA 12
ATOM 3867 C C . ARG A 1 19 ? 4.782 1.937 -1.189 1.00 0.00 19 ARG A C 12
ATOM 3868 O O . ARG A 1 19 ? 5.923 2.309 -1.461 1.00 0.00 19 ARG A O 12
ATOM 3904 N N . SER A 1 21 ? 7.098 3.181 1.556 1.00 0.00 21 SER A N 12
ATOM 3905 C CA . SER A 1 21 ? 8.431 2.628 1.636 1.00 0.00 21 SER A CA 12
ATOM 3906 C C . SER A 1 21 ? 8.664 1.80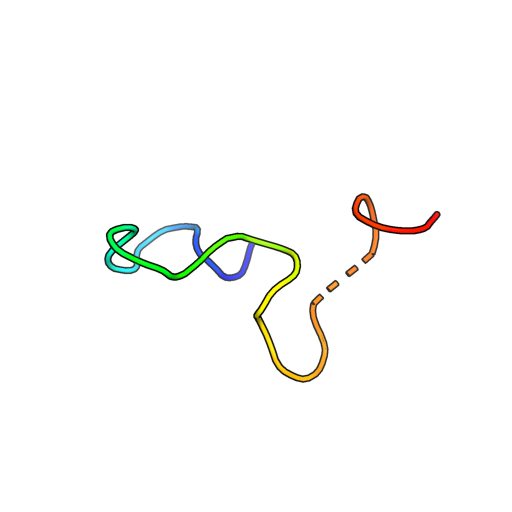2 2.893 1.00 0.00 21 SER A C 12
ATOM 3907 O O . SER A 1 21 ? 9.633 1.050 2.932 1.00 0.00 21 SER A O 12
ATOM 3915 N N . TYR A 1 22 ? 7.828 1.959 3.926 1.00 0.00 22 TYR A N 12
ATOM 3916 C CA . TYR A 1 22 ? 7.985 1.222 5.162 1.00 0.00 22 TYR A CA 12
ATOM 3917 C C . TYR A 1 22 ? 8.063 -0.283 4.914 1.00 0.00 22 TYR A C 12
ATOM 3918 O O . TYR A 1 22 ? 8.796 -0.962 5.634 1.00 0.00 22 TYR A O 12
ATOM 3936 N N . CYS A 1 23 ? 7.353 -0.804 3.904 1.00 0.00 23 CYS A N 12
ATOM 3937 C CA . CYS A 1 23 ? 7.380 -2.272 3.698 1.00 0.00 23 CYS A CA 12
ATOM 3938 C C . CYS A 1 23 ? 8.594 -2.674 2.822 1.00 0.00 23 CYS A C 12
ATOM 3939 O O . CYS A 1 23 ? 8.781 -3.838 2.473 1.00 0.00 23 CYS A O 12
ATOM 3946 N N . GLY A 1 24 ? 9.513 -1.742 2.579 1.00 0.00 24 GLY A N 12
ATOM 3947 C CA . GLY A 1 24 ? 10.780 -1.954 1.897 1.00 0.00 24 GLY A CA 12
ATOM 3948 C C . GLY A 1 24 ? 11.832 -1.046 2.524 1.00 0.00 24 GLY A C 12
ATOM 3949 O O . GLY A 1 24 ? 12.489 -0.277 1.826 1.00 0.00 24 GLY A O 12
ATOM 3953 N N . GLN A 1 25 ? 11.957 -1.129 3.854 1.00 0.00 25 GLN A N 12
ATOM 3954 C CA . GLN A 1 25 ? 12.821 -0.258 4.653 1.00 0.00 25 GLN A CA 12
ATOM 3955 C C . GLN A 1 25 ? 12.793 -0.770 6.094 1.00 0.00 25 GLN A C 12
ATOM 3956 O O . GLN A 1 25 ? 13.841 -1.020 6.685 1.00 0.00 25 GLN A O 12
#

Solvent-accessible surface area: 2226 Å² total

Organism: Conus purpurascens (NCBI:txid41690)